Protein AF-0000000080308022 (afdb_homodimer)

InterPro domains:
  IPR000944 Transcription regulator Rrf2 [PF02082] (3-134)
  IPR000944 Transcription regulator Rrf2 [PS51197] (2-134)
  IPR000944 Transcription regulator Rrf2 [PTHR33221] (1-138)
  IPR000944 Transcription regulator Rrf2 [TIGR00738] (1-133)
  IPR030489 Transcription regulator Rrf2-type, conserved site [PS01332] (49-67)
  IPR036388 Winged helix-like DNA-binding domain superfamily [G3DSA:1.10.10.10] (1-144)
  IPR036390 Winged helix DNA-binding domain superfamily [SSF46785] (2-135)

Radius of gyration: 24.64 Å; Cα contacts (8 Å, |Δi|>4): 493; chains: 2; bounding box: 34×92×51 Å

Nearest PDB structures (foldseek):
  2y75-assembly1_E  TM=8.041E-01  e=5.609E-11  Bacillus subtilis
  4hf0-assembly1_B  TM=8.854E-01  e=4.478E-09  Escherichia coli K-12
  4hf0-assembly1_A  TM=8.362E-01  e=1.393E-09  Escherichia coli K-12
  4chu-assembly1_A  TM=8.312E-01  e=5.033E-09  Escherichia coli K-12
  3lwf-assembly1_A  TM=7.423E-01  e=3.154E-09  Listeria innocua

pLDDT: mean 85.28, std 16.3, range [32.69, 98.44]

Structure (mmCIF, N/CA/C/O backbone):
data_AF-0000000080308022-model_v1
#
loop_
_entity.id
_entity.type
_entity.pdbx_description
1 polymer 'Iron-sulfur cluster regulator IscR'
#
loop_
_atom_site.group_PDB
_atom_site.id
_atom_site.type_symbol
_atom_site.label_atom_id
_atom_site.label_alt_id
_atom_site.label_comp_id
_atom_site.label_asym_id
_atom_site.label_entity_id
_atom_site.label_seq_id
_atom_site.pdbx_PDB_ins_code
_atom_site.Cartn_x
_atom_site.Cartn_y
_atom_site.Cartn_z
_atom_site.occupancy
_atom_site.B_iso_or_equiv
_atom_site.auth_seq_id
_atom_site.auth_comp_id
_atom_site.auth_asym_id
_atom_site.auth_atom_id
_atom_site.pdbx_PDB_model_num
ATOM 1 N N . MET A 1 1 ? 2.127 1.182 -4.27 1 53.38 1 MET A N 1
ATOM 2 C CA . MET A 1 1 ? 0.972 2.057 -4.094 1 53.38 1 MET A CA 1
ATOM 3 C C . MET A 1 1 ? 1.387 3.523 -4.156 1 53.38 1 MET A C 1
ATOM 5 O O . MET A 1 1 ? 2.432 3.9 -3.623 1 53.38 1 MET A O 1
ATOM 9 N N . LYS A 1 2 ? 0.972 4.23 -5.145 1 62.03 2 LYS A N 1
ATOM 10 C CA . LYS A 1 2 ? 1.342 5.641 -5.246 1 62.03 2 LYS A CA 1
ATOM 11 C C . LYS A 1 2 ? 0.393 6.516 -4.434 1 62.03 2 LYS A C 1
ATOM 13 O O . LYS A 1 2 ? -0.821 6.492 -4.652 1 62.03 2 LYS A O 1
ATOM 18 N N . LEU A 1 3 ? 0.905 6.973 -3.34 1 71.25 3 LEU A N 1
ATOM 19 C CA . LEU A 1 3 ? 0.096 7.957 -2.629 1 71.25 3 LEU A CA 1
ATOM 20 C C . LEU A 1 3 ? -0.128 9.195 -3.484 1 71.25 3 LEU A C 1
ATOM 22 O O . LEU A 1 3 ? 0.815 9.727 -4.074 1 71.25 3 LEU A O 1
ATOM 26 N N . SER A 1 4 ? -1.384 9.547 -3.566 1 75 4 SER A N 1
ATOM 27 C CA . SER A 1 4 ? -1.718 10.734 -4.348 1 75 4 SER A CA 1
ATOM 28 C C . SER A 1 4 ? -1.201 12 -3.672 1 75 4 SER A C 1
ATOM 30 O O . SER A 1 4 ? -0.804 11.969 -2.504 1 75 4 SER A O 1
ATOM 32 N N . ASN A 1 5 ? -1.156 13.039 -4.371 1 78.56 5 ASN A N 1
ATOM 33 C CA . ASN A 1 5 ? -0.846 14.359 -3.828 1 78.56 5 ASN A CA 1
ATOM 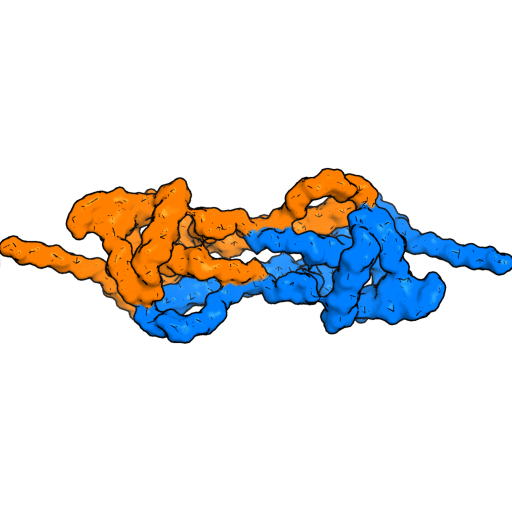34 C C . ASN A 1 5 ? -1.836 14.766 -2.74 1 78.56 5 ASN A C 1
ATOM 36 O O . ASN A 1 5 ? -1.456 15.398 -1.757 1 78.56 5 ASN A O 1
ATOM 40 N N . LYS A 1 6 ? -3.021 14.305 -2.93 1 88.5 6 LYS A N 1
ATOM 41 C CA . LYS A 1 6 ? -4.055 14.656 -1.961 1 88.5 6 LYS A CA 1
ATOM 42 C C . LYS A 1 6 ? -3.727 14.102 -0.579 1 88.5 6 LYS A C 1
ATOM 44 O O . LYS A 1 6 ? -3.83 14.812 0.424 1 88.5 6 LYS A O 1
ATOM 49 N N . GLY A 1 7 ? -3.324 12.875 -0.563 1 89.94 7 GLY A N 1
ATOM 50 C CA . GLY A 1 7 ? -2.934 12.266 0.699 1 89.94 7 GLY A CA 1
ATOM 51 C C . GLY A 1 7 ? -1.721 12.922 1.328 1 89.94 7 GLY A C 1
ATOM 52 O O . GLY A 1 7 ? -1.7 13.172 2.535 1 89.94 7 GLY A O 1
ATOM 53 N N . ARG A 1 8 ? -0.813 13.266 0.557 1 89.12 8 ARG A N 1
ATOM 54 C CA . ARG A 1 8 ? 0.415 13.883 1.046 1 89.12 8 ARG A CA 1
ATOM 55 C C . ARG A 1 8 ? 0.146 15.281 1.593 1 89.12 8 ARG A C 1
ATOM 57 O O . ARG A 1 8 ? 0.603 15.625 2.686 1 89.12 8 ARG A O 1
ATOM 64 N N . TYR A 1 9 ? -0.596 15.992 0.843 1 92.12 9 TYR A N 1
ATOM 65 C CA . TYR A 1 9 ? -0.932 17.344 1.283 1 92.12 9 TYR A CA 1
ATOM 66 C C . TYR A 1 9 ? -1.768 17.312 2.557 1 92.12 9 TYR A C 1
ATOM 68 O O . TYR A 1 9 ? -1.605 18.156 3.436 1 92.12 9 TYR A O 1
ATOM 76 N N . GLY A 1 10 ? -2.602 16.328 2.592 1 95.38 10 GLY A N 1
ATOM 77 C CA . GLY A 1 10 ? -3.438 16.203 3.773 1 95.38 10 GLY A CA 1
ATOM 78 C C . GLY A 1 10 ? -2.645 15.961 5.043 1 95.38 10 GLY A C 1
ATOM 79 O O . GLY A 1 10 ? -2.869 16.625 6.059 1 95.38 10 GLY A O 1
ATOM 80 N N . VAL A 1 11 ? -1.718 15.086 4.945 1 95.19 11 VAL A N 1
ATOM 81 C CA . VAL A 1 11 ? -0.891 14.789 6.109 1 95.19 11 VAL A CA 1
ATOM 82 C C . VAL A 1 11 ? -0.057 16.016 6.484 1 95.19 11 VAL A C 1
ATOM 84 O O . VAL A 1 11 ? 0.048 16.359 7.66 1 95.19 11 VAL A O 1
ATOM 87 N N . ARG A 1 12 ? 0.474 16.672 5.527 1 93.81 12 ARG A N 1
ATOM 88 C CA . ARG A 1 12 ? 1.264 17.875 5.77 1 93.81 12 ARG A CA 1
ATOM 89 C C . ARG A 1 12 ? 0.425 18.953 6.449 1 93.81 12 ARG A C 1
ATOM 91 O O . ARG A 1 12 ? 0.897 19.625 7.363 1 93.81 12 ARG A O 1
ATOM 98 N N . ALA A 1 13 ? -0.764 19.109 5.973 1 95.44 13 ALA A N 1
ATOM 99 C CA . ALA A 1 13 ? -1.65 20.141 6.484 1 95.44 13 ALA A CA 1
ATOM 100 C C . ALA A 1 13 ? -2.039 19.875 7.934 1 95.44 13 ALA A C 1
ATOM 102 O O . ALA A 1 13 ? -2.021 20.781 8.773 1 95.44 13 ALA A O 1
ATOM 103 N N . ILE A 1 14 ? -2.377 18.609 8.227 1 97.12 14 ILE A N 1
ATOM 104 C CA . ILE A 1 14 ? -2.744 18.234 9.586 1 97.12 14 ILE A CA 1
ATOM 105 C C . ILE A 1 14 ? -1.537 18.391 10.508 1 97.12 14 ILE A C 1
ATOM 107 O O . ILE A 1 14 ? -1.665 18.891 11.633 1 97.12 14 ILE A O 1
ATOM 111 N N . PHE A 1 15 ? -0.404 18.016 9.977 1 96 15 PHE A N 1
ATOM 112 C CA . PHE A 1 15 ? 0.833 18.203 10.727 1 96 15 PHE A CA 1
ATOM 113 C C . PHE A 1 15 ? 1.067 19.688 11.031 1 96 15 PHE A C 1
ATOM 115 O O . PHE A 1 15 ? 1.448 20.047 12.148 1 96 15 PHE A O 1
ATOM 122 N N . ASP A 1 16 ? 0.874 20.516 10.062 1 94.69 16 ASP A N 1
ATOM 123 C CA . ASP A 1 16 ? 1.058 21.953 10.203 1 94.69 16 ASP A CA 1
ATOM 1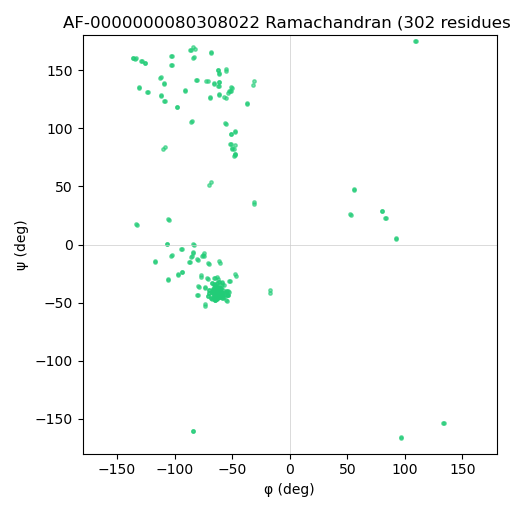24 C C . ASP A 1 16 ? 0.222 22.5 11.359 1 94.69 16 ASP A C 1
ATOM 126 O O . ASP A 1 16 ? 0.743 23.188 12.234 1 94.69 16 ASP A O 1
ATOM 130 N N . ILE A 1 17 ? -0.996 22.141 11.383 1 95.12 17 ILE A N 1
ATOM 131 C CA . ILE A 1 17 ? -1.896 22.609 12.43 1 95.12 17 ILE A CA 1
ATOM 132 C C . ILE A 1 17 ? -1.423 22.109 13.789 1 95.12 17 ILE A C 1
ATOM 134 O O . ILE A 1 17 ? -1.368 22.875 14.758 1 95.12 17 ILE A O 1
ATOM 138 N N . ALA A 1 18 ? -1.084 20.844 13.852 1 95.88 18 ALA A N 1
ATOM 139 C CA . ALA A 1 18 ? -0.663 20.234 15.109 1 95.88 18 ALA A CA 1
ATOM 140 C C . ALA A 1 18 ? 0.647 20.844 15.602 1 95.88 18 ALA A C 1
ATOM 142 O O . ALA A 1 18 ? 0.79 21.141 16.781 1 95.88 18 ALA A O 1
ATOM 143 N N . PHE A 1 19 ? 1.558 21.047 14.664 1 94.06 19 PHE A N 1
ATOM 144 C CA 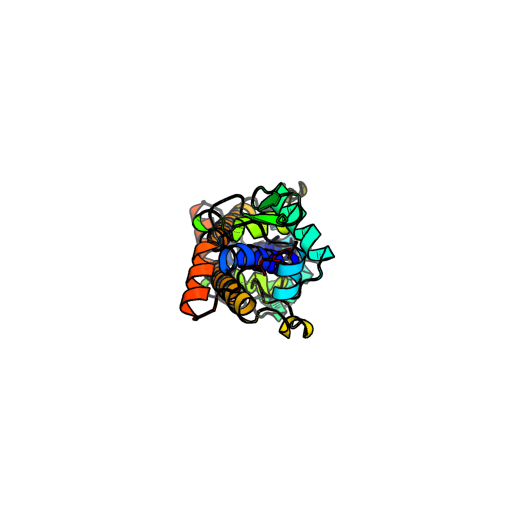. PHE A 1 19 ? 2.924 21.422 15.016 1 94.06 19 PHE A CA 1
ATOM 145 C C . PHE A 1 19 ? 3.014 22.906 15.336 1 94.06 19 PHE A C 1
ATOM 147 O O . PHE A 1 19 ? 3.635 23.297 16.328 1 94.06 19 PHE A O 1
ATOM 154 N N . HIS A 1 20 ? 2.395 23.734 14.555 1 89.94 20 HIS A N 1
ATOM 155 C CA . HIS A 1 20 ? 2.598 25.172 14.68 1 89.94 20 HIS A CA 1
ATOM 156 C C . HIS A 1 20 ? 1.542 25.797 15.578 1 89.94 20 HIS A C 1
ATOM 158 O O . HIS A 1 20 ? 1.76 26.891 16.125 1 89.94 20 HIS A O 1
ATOM 164 N N . ASN A 1 21 ? 0.416 25.141 15.695 1 87.5 21 ASN A N 1
ATOM 165 C CA . ASN A 1 21 ? -0.66 25.812 16.422 1 87.5 21 ASN A CA 1
ATOM 166 C C . ASN A 1 21 ? -1.312 24.875 17.438 1 87.5 21 ASN A C 1
ATOM 168 O O . ASN A 1 21 ? -2.471 25.078 17.812 1 87.5 21 ASN A O 1
ATOM 172 N N . GLU A 1 22 ? -0.652 23.781 17.797 1 90.25 22 GLU A N 1
ATOM 173 C CA . GLU A 1 22 ? -1.072 22.844 18.828 1 90.25 22 GLU A CA 1
ATOM 174 C C . GLU A 1 22 ? -2.504 22.375 18.594 1 90.25 22 GLU A C 1
ATOM 176 O O . GLU A 1 22 ? -3.256 22.156 19.547 1 90.25 22 GLU A O 1
ATOM 181 N N . GLY A 1 23 ? -2.889 22.422 17.375 1 91.31 23 GLY A N 1
ATOM 182 C CA . GLY A 1 23 ? -4.188 21.875 17 1 91.31 23 GLY A CA 1
ATOM 183 C C . GLY A 1 23 ? -5.297 22.906 17.031 1 91.31 23 GLY A C 1
ATOM 184 O O . GLY A 1 23 ? -6.457 22.594 16.766 1 91.31 23 GLY A O 1
ATOM 185 N N . ARG A 1 24 ? -4.949 24.156 17.297 1 92.31 24 ARG A N 1
ATOM 186 C CA . ARG A 1 24 ? -5.941 25.234 17.391 1 92.31 24 ARG A CA 1
ATOM 187 C C . ARG A 1 24 ? -6.301 25.766 16 1 92.31 24 ARG A C 1
ATOM 189 O O . ARG A 1 24 ? -5.664 25.406 15.008 1 92.31 24 ARG A O 1
ATOM 196 N N . ALA A 1 25 ? -7.328 26.547 15.977 1 94.56 25 ALA A N 1
ATOM 197 C CA . ALA A 1 25 ? -7.859 27.062 14.719 1 94.56 25 ALA A CA 1
ATOM 198 C C . ALA A 1 25 ? -6.781 27.797 13.922 1 94.56 25 ALA A C 1
ATOM 200 O O . ALA A 1 25 ? -6.094 28.672 14.461 1 94.56 25 ALA A O 1
ATOM 201 N N . THR A 1 26 ? -6.605 27.406 12.734 1 94 26 THR A N 1
ATOM 202 C CA . THR A 1 26 ? -5.641 27.984 11.805 1 94 26 THR A CA 1
ATOM 203 C C . THR A 1 26 ? -6.301 28.297 10.469 1 94 26 THR A C 1
ATOM 205 O O . THR A 1 26 ? -7.062 27.5 9.938 1 94 26 THR A O 1
ATOM 208 N N . GLN A 1 27 ? -5.996 29.484 9.977 1 94.19 27 GLN A N 1
ATOM 209 C CA . GLN A 1 27 ? -6.598 29.906 8.711 1 94.19 27 GLN A CA 1
ATOM 210 C C . GLN A 1 27 ? -6.012 29.125 7.539 1 94.19 27 GLN A C 1
ATOM 212 O O . GLN A 1 27 ? -4.805 28.875 7.496 1 94.19 27 GLN A O 1
ATOM 217 N N . ILE A 1 28 ? -6.887 28.781 6.586 1 93.75 28 ILE A N 1
ATOM 218 C CA . ILE A 1 28 ? -6.496 28.047 5.391 1 93.75 28 ILE A CA 1
ATOM 219 C C . ILE A 1 28 ? -5.355 28.766 4.684 1 93.75 28 ILE A C 1
ATOM 221 O O . ILE A 1 28 ? -4.41 28.141 4.207 1 93.75 28 ILE A O 1
ATOM 225 N N . LYS A 1 29 ? -5.469 30.125 4.578 1 92.19 29 LYS A N 1
ATOM 226 C CA . LYS A 1 29 ? -4.473 30.938 3.883 1 92.19 29 LYS A CA 1
ATOM 227 C C . LYS A 1 29 ? -3.09 30.766 4.508 1 92.19 29 LYS A C 1
ATOM 229 O O . LYS A 1 29 ? -2.084 30.688 3.799 1 92.19 29 LYS A O 1
ATOM 234 N N . GLU A 1 30 ? -3.053 30.719 5.797 1 91.88 30 GLU A N 1
ATOM 235 C CA . GLU A 1 30 ? -1.788 30.562 6.508 1 91.88 30 GLU A CA 1
ATOM 236 C C . GLU A 1 30 ? -1.154 29.203 6.211 1 91.88 30 GLU A C 1
ATOM 238 O O . GLU A 1 30 ? 0.045 29.125 5.938 1 91.88 30 GLU A O 1
ATOM 243 N N . ILE A 1 31 ? -1.942 28.172 6.289 1 92.62 31 ILE A N 1
ATOM 244 C CA . ILE A 1 31 ? -1.458 26.812 6.023 1 92.62 31 ILE A CA 1
ATOM 245 C C . ILE A 1 31 ? -0.997 26.719 4.57 1 92.62 31 ILE A C 1
ATOM 247 O O . ILE A 1 31 ? 0.074 26.172 4.289 1 92.62 31 ILE A O 1
ATOM 251 N N . ALA A 1 32 ? -1.825 27.234 3.688 1 93.38 32 ALA A N 1
ATOM 252 C CA . ALA A 1 32 ? -1.523 27.203 2.258 1 93.38 32 ALA A CA 1
ATOM 253 C C . ALA A 1 32 ? -0.186 27.875 1.966 1 93.38 32 ALA A C 1
ATOM 255 O O . ALA A 1 32 ? 0.636 27.344 1.217 1 93.38 32 ALA A O 1
ATOM 256 N N . GLU A 1 33 ? 0.04 29.016 2.547 1 89.06 33 GLU A N 1
ATOM 257 C CA . GLU A 1 33 ? 1.272 29.781 2.346 1 89.06 33 GLU A CA 1
ATOM 258 C C . GLU A 1 33 ? 2.473 29.047 2.938 1 89.06 33 GLU A C 1
ATOM 260 O O . GLU A 1 33 ? 3.5 28.875 2.273 1 89.06 33 GLU A O 1
ATOM 265 N N . ARG A 1 34 ? 2.291 28.578 4.129 1 87.56 34 ARG A N 1
ATOM 266 C CA . ARG A 1 34 ? 3.383 27.906 4.836 1 87.56 34 ARG A CA 1
ATOM 267 C C . ARG A 1 34 ? 3.777 26.609 4.141 1 87.56 34 ARG A C 1
ATOM 269 O O . ARG A 1 34 ? 4.957 26.266 4.098 1 87.56 34 ARG A O 1
ATOM 276 N N . GLN A 1 35 ? 2.764 25.875 3.52 1 88.25 35 GLN A N 1
ATOM 277 C CA . GLN A 1 35 ? 3.004 24.547 2.98 1 88.25 35 GLN A CA 1
ATOM 278 C C . GLN A 1 35 ? 3.047 24.562 1.455 1 88.25 35 GLN A C 1
ATOM 280 O O . GLN A 1 35 ? 3.246 23.531 0.819 1 88.25 35 GLN A O 1
ATOM 285 N N . ALA A 1 36 ? 2.869 25.75 0.856 1 87.56 36 ALA A N 1
ATOM 286 C CA . ALA A 1 36 ? 2.895 25.922 -0.595 1 87.56 36 ALA A CA 1
ATOM 287 C C . ALA A 1 36 ? 1.874 25 -1.271 1 87.56 36 ALA A C 1
ATOM 289 O O . ALA A 1 36 ? 2.213 24.266 -2.195 1 87.56 36 ALA A O 1
ATOM 290 N N . ILE A 1 37 ? 0.712 25 -0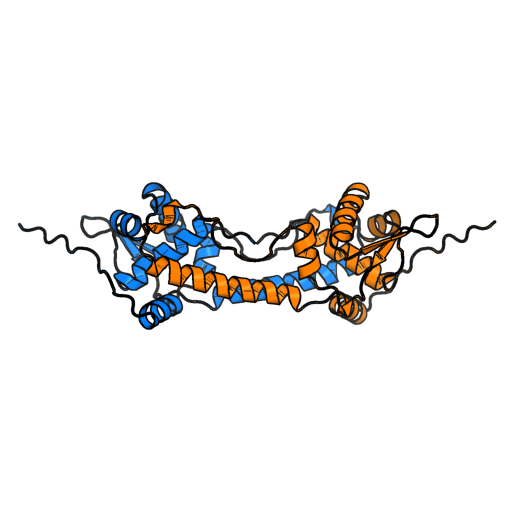.759 1 90.5 37 ILE A N 1
ATOM 291 C CA . ILE A 1 37 ? -0.42 24.266 -1.317 1 90.5 37 ILE A CA 1
ATOM 292 C C . ILE A 1 37 ? -1.458 25.25 -1.851 1 90.5 37 ILE A C 1
ATOM 294 O O . ILE A 1 37 ? -1.818 26.203 -1.168 1 90.5 37 ILE A O 1
ATOM 298 N N . PRO A 1 38 ? -1.867 25.047 -3.064 1 93.19 38 PRO A N 1
ATOM 299 C CA . PRO A 1 38 ? -2.922 25.938 -3.547 1 93.19 38 PRO A CA 1
ATOM 300 C C . PRO A 1 38 ? -4.125 26 -2.607 1 93.19 38 PRO A C 1
ATOM 302 O O . PRO A 1 38 ? -4.652 24.953 -2.209 1 93.19 38 PRO A O 1
ATOM 305 N N . PRO A 1 39 ? -4.574 27.234 -2.307 1 94.56 39 PRO A N 1
ATOM 306 C CA . PRO A 1 39 ? -5.637 27.375 -1.311 1 94.56 39 PRO A CA 1
ATOM 307 C C . PRO A 1 39 ? -6.914 26.641 -1.692 1 94.56 39 PRO A C 1
ATOM 309 O O . PRO A 1 39 ? -7.562 26.031 -0.832 1 94.56 39 PRO A O 1
ATOM 312 N N . ARG A 1 40 ? -7.285 26.625 -2.906 1 95.31 40 ARG A N 1
ATOM 313 C CA . ARG A 1 40 ? -8.5 25.938 -3.34 1 95.31 40 ARG A CA 1
ATOM 314 C C . ARG A 1 40 ? -8.375 24.438 -3.143 1 95.31 40 ARG A C 1
ATOM 316 O O . ARG A 1 40 ? -9.328 23.766 -2.732 1 95.31 40 ARG A O 1
ATOM 323 N N . PHE A 1 41 ? -7.258 23.969 -3.482 1 94.94 41 PHE A N 1
ATOM 324 C CA . PHE A 1 41 ? -7.008 22.547 -3.301 1 94.94 41 PHE A CA 1
ATOM 325 C C . PHE A 1 41 ? -7.012 22.188 -1.821 1 94.94 41 PHE A C 1
ATOM 327 O O . PHE A 1 41 ? -7.562 21.156 -1.435 1 94.94 41 PHE A O 1
ATOM 334 N N . LEU A 1 42 ? -6.418 23.016 -1.019 1 96.62 42 LEU A N 1
ATOM 335 C CA . LEU A 1 42 ? -6.379 22.797 0.423 1 96.62 42 LEU A CA 1
ATOM 336 C C . LEU A 1 42 ? -7.785 22.812 1.014 1 96.62 42 LEU A C 1
ATOM 338 O O . LEU A 1 42 ? -8.094 22.031 1.915 1 96.62 42 LEU A O 1
ATOM 342 N N . GLU A 1 43 ? -8.578 23.625 0.506 1 96.75 43 GLU A N 1
ATOM 343 C CA . GLU A 1 43 ? -9.969 23.688 0.965 1 96.75 43 GLU A CA 1
ATOM 344 C C . GLU A 1 43 ? -10.688 22.375 0.708 1 96.75 43 GLU A C 1
ATOM 346 O O . GLU A 1 43 ? -11.438 21.891 1.56 1 96.75 43 GLU A O 1
ATOM 351 N N . GLN A 1 44 ? -10.5 21.812 -0.401 1 97.06 44 GLN A N 1
ATOM 352 C CA . GLN A 1 44 ? -11.102 20.531 -0.727 1 97.06 44 GLN A CA 1
ATOM 353 C C . GLN A 1 44 ? -10.617 19.438 0.221 1 97.06 44 GLN A C 1
ATOM 355 O O . GLN A 1 44 ? -11.406 18.625 0.696 1 97.06 44 GLN A O 1
ATOM 360 N N . ILE A 1 45 ? -9.391 19.469 0.423 1 97.56 45 ILE A N 1
ATOM 361 C CA . ILE A 1 45 ? -8.781 18.5 1.337 1 97.56 45 ILE A CA 1
ATOM 362 C C . ILE A 1 45 ? -9.414 18.641 2.721 1 97.56 45 ILE A C 1
ATOM 364 O O . ILE A 1 45 ? -9.805 17.641 3.328 1 97.56 45 ILE A O 1
ATOM 368 N N . PHE A 1 46 ? -9.555 19.875 3.188 1 97.88 46 PHE A N 1
ATOM 369 C CA . PHE A 1 46 ? -10.062 20.094 4.539 1 97.88 46 PHE A CA 1
ATOM 370 C C . PHE A 1 46 ? -11.547 19.766 4.621 1 97.88 46 PHE A C 1
ATOM 372 O O . PHE A 1 46 ? -12.031 19.328 5.672 1 97.88 46 PHE A O 1
ATOM 379 N N . GLN A 1 47 ? -12.242 19.922 3.535 1 97.88 47 GLN A N 1
ATOM 380 C CA . GLN A 1 47 ? -13.633 19.484 3.525 1 97.88 47 GLN A CA 1
ATOM 381 C C . GLN A 1 47 ? -13.742 17.984 3.738 1 97.88 47 GLN A C 1
ATOM 383 O O . GLN A 1 47 ? -14.578 17.516 4.523 1 97.88 47 GLN A O 1
ATOM 388 N N . ASP A 1 48 ? -12.953 17.266 3.057 1 98.06 48 ASP A N 1
ATOM 389 C CA . ASP A 1 48 ? -12.945 15.805 3.205 1 98.06 48 ASP A CA 1
ATOM 390 C C . ASP A 1 48 ? -12.523 15.398 4.617 1 98.06 48 ASP A C 1
ATOM 392 O O . ASP A 1 48 ? -13.117 14.492 5.207 1 98.06 48 ASP A O 1
ATOM 396 N N . LEU A 1 49 ? -11.523 16.078 5.137 1 98.38 49 LEU A N 1
ATOM 397 C CA . LEU A 1 49 ? -11.039 15.773 6.477 1 98.38 49 LEU A CA 1
ATO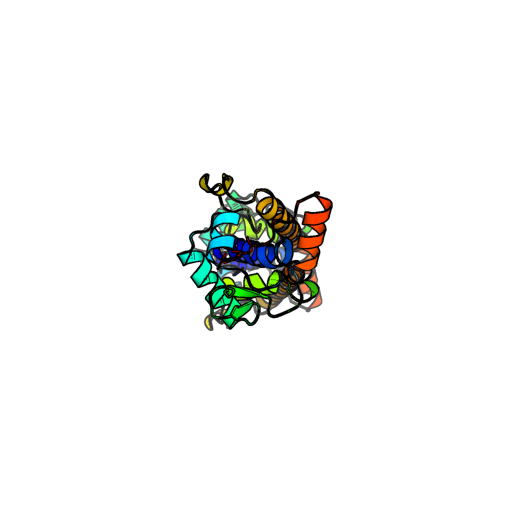M 398 C C . LEU A 1 49 ? -12.094 16.094 7.527 1 98.38 49 LEU A C 1
ATOM 400 O O . LEU A 1 49 ? -12.211 15.398 8.531 1 98.38 49 LEU A O 1
ATOM 404 N N . LYS A 1 50 ? -12.836 17.203 7.297 1 98.31 50 LYS A N 1
ATOM 405 C CA . LYS A 1 50 ? -13.922 17.578 8.203 1 98.31 50 LYS A CA 1
ATOM 406 C C . LYS A 1 50 ? -15.031 16.531 8.188 1 98.31 50 LYS A C 1
ATOM 408 O O . LYS A 1 50 ? -15.531 16.125 9.242 1 98.31 50 LYS A O 1
ATOM 413 N N . ARG A 1 51 ? -15.344 16.078 7.055 1 98 51 ARG A N 1
ATOM 414 C CA . ARG A 1 51 ? -16.359 15.039 6.918 1 98 51 ARG A CA 1
ATOM 415 C C . ARG A 1 51 ? -15.945 13.766 7.645 1 98 51 ARG A C 1
ATOM 417 O O . ARG A 1 51 ? -16.781 13.047 8.188 1 98 51 ARG A O 1
ATOM 424 N N . ALA A 1 52 ? -14.68 13.547 7.664 1 97.88 52 ALA A N 1
ATOM 425 C CA . ALA A 1 52 ? -14.141 12.344 8.289 1 97.88 52 ALA A CA 1
ATOM 426 C C . ALA A 1 52 ? -13.984 12.531 9.797 1 97.88 52 ALA A C 1
ATOM 428 O O . ALA A 1 52 ? -13.578 11.602 10.508 1 97.88 52 ALA A O 1
ATOM 429 N N . GLY A 1 53 ? -14.195 13.68 10.273 1 98.12 53 GLY A N 1
ATOM 430 C CA . GLY A 1 53 ? -14.141 13.953 11.703 1 98.12 53 GLY A CA 1
ATOM 431 C C . GLY A 1 53 ? -12.734 14.18 12.219 1 98.12 53 GLY A C 1
ATOM 432 O O . GLY A 1 53 ? -12.469 14.008 13.414 1 98.12 53 GLY A O 1
ATOM 433 N N . LEU A 1 54 ? -11.828 14.57 11.359 1 98.44 54 LEU A N 1
ATOM 434 C CA . LEU A 1 54 ? -10.438 14.75 11.766 1 98.44 54 LEU A CA 1
ATOM 435 C C . LEU A 1 54 ? -10.148 16.219 12.078 1 98.44 54 LEU A C 1
ATOM 437 O O . LEU A 1 54 ? -9.234 16.516 12.844 1 98.44 54 LEU A O 1
ATOM 441 N N . VAL A 1 55 ? -10.93 17.125 11.469 1 98.44 55 VAL A N 1
ATOM 442 C CA . VAL A 1 55 ? -10.82 18.562 11.75 1 98.44 55 VAL A CA 1
ATOM 443 C C . VAL A 1 55 ? -12.211 19.156 11.945 1 98.44 55 VAL A C 1
ATOM 445 O O . VAL A 1 55 ? -13.219 18.531 11.586 1 98.44 55 VAL A O 1
ATOM 448 N N . ALA A 1 56 ? -12.227 20.266 12.578 1 97.94 56 ALA A N 1
ATOM 449 C CA . ALA A 1 56 ? -13.422 21.078 12.727 1 97.94 56 ALA A CA 1
ATOM 450 C C . ALA A 1 56 ? -13.172 22.5 12.234 1 97.94 56 ALA A C 1
ATOM 452 O O . ALA A 1 56 ? -12.031 22.953 12.164 1 97.94 56 ALA A O 1
ATOM 453 N N . SER A 1 57 ? -14.25 23.188 11.852 1 96.06 57 SER A N 1
ATOM 454 C CA . SER A 1 57 ? -14.125 24.562 11.367 1 96.06 57 SER A CA 1
ATOM 455 C C . SER A 1 57 ? -14.758 25.562 12.336 1 96.06 57 SER A C 1
ATOM 457 O O . SER A 1 57 ? -15.711 25.219 13.039 1 96.06 57 SER A O 1
ATOM 459 N N . ARG A 1 58 ? -14.133 26.656 12.414 1 93.25 58 ARG A N 1
ATOM 460 C CA . ARG A 1 58 ? -14.641 27.781 13.18 1 93.25 58 ARG A CA 1
ATOM 461 C C . ARG A 1 58 ? -14.773 29.031 12.305 1 93.25 58 ARG A C 1
ATOM 463 O O . ARG A 1 58 ? -13.852 29.375 11.57 1 93.25 58 ARG A O 1
ATOM 470 N N . ARG A 1 59 ? -15.945 29.594 12.438 1 89.81 59 ARG A N 1
ATOM 471 C CA . ARG A 1 59 ? -16.188 30.797 11.641 1 89.81 59 ARG A CA 1
ATOM 472 C C . ARG A 1 59 ? -15.633 32.031 12.328 1 89.81 59 ARG A C 1
ATOM 474 O O . ARG A 1 59 ? -15.383 32.031 13.539 1 89.81 59 ARG A O 1
ATOM 481 N N . GLY A 1 60 ? -15.414 33.188 11.57 1 86.19 60 GLY A N 1
ATOM 482 C CA . GLY A 1 60 ? -14.992 34.469 12.109 1 86.19 60 GLY A CA 1
ATOM 483 C C . GLY A 1 60 ? -13.562 34.812 11.758 1 86.19 60 GLY A C 1
ATOM 484 O O . GLY A 1 60 ? -12.844 34.031 11.156 1 86.19 60 GLY A O 1
ATOM 485 N N . PRO A 1 61 ? -13.102 36 12.109 1 82.88 61 PRO A N 1
ATOM 486 C CA . PRO A 1 61 ? -11.781 36.5 11.75 1 82.88 61 PRO A CA 1
ATOM 487 C C . PRO A 1 61 ? -10.648 35.656 12.336 1 82.88 61 PRO A C 1
ATOM 489 O O . PRO A 1 61 ? -9.547 35.625 11.773 1 82.88 61 PRO A O 1
ATOM 492 N N . ARG A 1 62 ? -10.883 35.031 13.492 1 83.19 62 ARG A N 1
ATOM 493 C CA . ARG A 1 62 ? -9.875 34.188 14.094 1 83.19 62 ARG A CA 1
ATOM 494 C C . ARG A 1 62 ? -10.227 32.719 13.906 1 83.19 62 ARG A C 1
ATOM 496 O O . ARG A 1 62 ? -9.773 31.844 14.664 1 83.19 62 ARG A O 1
ATOM 503 N N . GLY A 1 63 ? -11.086 32.594 12.867 1 92 63 GLY A N 1
ATOM 504 C CA . GLY A 1 63 ? -11.523 31.203 12.641 1 92 63 GLY A CA 1
ATOM 505 C C . GLY A 1 63 ? -10.547 30.406 11.797 1 92 63 GLY A C 1
ATOM 506 O O . GLY A 1 63 ? -9.344 30.688 11.797 1 92 63 GLY A O 1
ATOM 507 N N . GLY A 1 64 ? -11.086 29.297 11.227 1 94.44 64 GLY A N 1
ATOM 508 C CA . GLY A 1 64 ? -10.281 28.359 10.461 1 94.44 64 GLY A CA 1
ATOM 509 C C . GLY A 1 64 ? -10.547 26.906 10.82 1 94.44 64 GLY A C 1
ATOM 510 O O . GLY A 1 64 ? -11.672 26.547 11.18 1 94.44 64 GLY A O 1
ATOM 511 N N . TYR A 1 65 ? -9.5 26.172 10.57 1 96.62 65 TYR A N 1
ATOM 512 C CA . TYR A 1 65 ? -9.625 24.75 10.859 1 96.62 65 TYR A CA 1
ATOM 513 C C . TYR A 1 65 ? -8.781 24.359 12.07 1 96.62 65 TYR A C 1
ATOM 515 O O . TYR A 1 65 ? -7.676 24.875 12.25 1 96.62 65 TYR A O 1
ATOM 523 N N . GLN A 1 66 ? -9.352 23.531 12.898 1 97.38 66 GLN A N 1
ATOM 524 C CA . GLN A 1 66 ? -8.648 22.984 14.047 1 97.38 66 GLN A CA 1
ATOM 525 C C . GLN A 1 66 ? -8.75 21.469 14.086 1 97.38 66 GLN A C 1
ATOM 527 O O . GLN A 1 66 ? -9.625 20.875 13.445 1 97.38 66 GLN A O 1
ATOM 532 N N . LEU A 1 67 ? -7.82 20.828 14.781 1 98.06 67 LEU A N 1
ATOM 533 C CA . LEU A 1 67 ? -7.922 19.375 14.938 1 98.06 67 LEU A CA 1
ATOM 534 C C . LEU A 1 67 ? -9.156 19.016 15.758 1 98.06 67 LEU A C 1
ATOM 536 O O . LEU A 1 67 ? -9.477 19.672 16.75 1 98.06 67 LEU A O 1
ATOM 540 N N . ALA A 1 68 ? -9.852 18 15.367 1 98.06 68 ALA A N 1
ATOM 541 C CA . ALA A 1 68 ? -11.039 17.547 16.078 1 98.06 68 ALA A CA 1
ATOM 542 C C . ALA A 1 68 ? -10.68 16.562 17.188 1 98.06 68 ALA A C 1
ATOM 544 O O . ALA A 1 68 ? -11.508 16.25 18.047 1 98.06 68 ALA A O 1
ATOM 545 N N . LYS A 1 69 ? -9.484 16.031 17.156 1 96.81 69 LYS A N 1
ATOM 546 C CA . LYS A 1 69 ? -8.906 15.094 18.125 1 96.81 69 LYS A CA 1
ATOM 547 C C . LYS A 1 69 ? -7.473 15.477 18.469 1 96.81 69 LYS A C 1
ATOM 549 O O . LYS A 1 69 ? -6.844 16.25 17.75 1 96.81 69 LYS A O 1
ATOM 554 N N . ALA A 1 70 ? -7.031 14.953 19.594 1 97.75 70 ALA A N 1
ATOM 555 C CA . ALA A 1 70 ? -5.625 15.164 19.938 1 97.75 70 ALA A CA 1
ATOM 556 C C . ALA A 1 70 ? -4.707 14.555 18.875 1 97.75 70 ALA A C 1
ATOM 558 O O . ALA A 1 70 ? -5.027 13.516 18.297 1 97.75 70 ALA A O 1
ATOM 559 N N . PRO A 1 71 ? -3.549 15.172 18.641 1 98.12 71 PRO A N 1
ATOM 560 C CA . PRO A 1 71 ? -2.604 14.633 17.656 1 98.12 71 PRO A CA 1
ATOM 561 C C . PRO A 1 71 ? -2.275 13.164 17.891 1 98.12 71 PRO A C 1
ATOM 563 O O . PRO A 1 71 ? -2.055 12.414 16.938 1 98.12 71 PRO A O 1
ATOM 566 N N . ALA A 1 72 ? -2.275 12.703 19.172 1 98 72 ALA A N 1
ATOM 567 C CA . ALA A 1 72 ? -1.943 11.328 19.531 1 98 72 ALA A CA 1
ATOM 568 C C . ALA A 1 72 ? -3.041 10.359 19.078 1 98 72 ALA A C 1
ATOM 570 O O . ALA A 1 72 ? -2.816 9.156 19 1 98 72 ALA A O 1
ATOM 571 N N . GLU A 1 73 ? -4.188 10.906 18.781 1 98.06 73 GLU A N 1
ATOM 572 C CA . GLU A 1 73 ? -5.34 10.086 18.406 1 98.06 73 GLU A CA 1
ATOM 573 C C . GLU A 1 73 ? -5.555 10.094 16.891 1 98.06 73 GLU A C 1
ATOM 575 O O . GLU A 1 73 ? -6.438 9.398 16.391 1 98.06 73 GLU A O 1
ATOM 580 N N . ILE A 1 74 ? -4.859 10.922 16.203 1 98.38 74 ILE A N 1
ATOM 581 C CA . ILE A 1 74 ? -4.953 10.984 14.742 1 98.38 74 ILE A CA 1
ATOM 582 C C . ILE A 1 74 ? -3.803 10.195 14.117 1 98.38 74 ILE A C 1
ATOM 584 O O . ILE A 1 74 ? -2.633 10.531 14.312 1 98.38 74 ILE A O 1
ATOM 588 N N . ARG A 1 75 ? -4.172 9.211 13.398 1 98.06 75 ARG A N 1
ATOM 589 C CA . ARG A 1 75 ? -3.174 8.344 12.773 1 98.06 75 ARG A CA 1
ATOM 590 C C . ARG A 1 75 ? -3.027 8.664 11.289 1 98.06 75 ARG A C 1
ATOM 592 O O . ARG A 1 75 ? -3.955 9.188 10.672 1 98.06 75 ARG A O 1
ATOM 599 N N . LEU A 1 76 ? -1.851 8.359 10.719 1 96.12 76 LEU A N 1
ATOM 600 C CA . LEU A 1 76 ? -1.627 8.523 9.289 1 96.12 76 LEU A CA 1
ATOM 601 C C . LEU A 1 76 ? -2.709 7.816 8.484 1 96.12 76 LEU A C 1
ATOM 603 O O . LEU A 1 76 ? -3.191 8.352 7.48 1 96.12 76 LEU A O 1
ATOM 607 N N . GLY A 1 77 ? -3.09 6.625 8.945 1 94.62 77 GLY A N 1
ATOM 608 C CA . GLY A 1 77 ? -4.113 5.848 8.266 1 94.62 77 GLY A CA 1
ATOM 609 C C . GLY A 1 77 ? -5.461 6.547 8.219 1 94.62 77 GLY A C 1
ATOM 610 O O . GLY A 1 77 ? -6.199 6.414 7.238 1 94.62 77 GLY A O 1
ATOM 611 N N . ASP A 1 78 ? -5.781 7.25 9.266 1 97 78 ASP A N 1
ATOM 612 C CA . ASP A 1 78 ? -7.023 8.016 9.289 1 97 78 ASP A CA 1
ATOM 613 C C . ASP A 1 78 ? -7.066 9.031 8.148 1 97 78 ASP A C 1
ATOM 615 O O . ASP A 1 78 ? -8.086 9.164 7.477 1 97 78 ASP A O 1
ATOM 619 N N . ILE A 1 79 ? -5.965 9.68 7.961 1 96.81 79 ILE A N 1
ATOM 620 C CA . ILE A 1 79 ? -5.887 10.734 6.957 1 96.81 79 ILE A CA 1
ATOM 621 C C . ILE A 1 79 ? -5.926 10.125 5.559 1 96.81 79 ILE A C 1
ATOM 623 O O . ILE A 1 79 ? -6.68 10.586 4.695 1 96.81 79 ILE A O 1
ATOM 627 N N . VAL A 1 80 ? -5.199 9.109 5.375 1 92.56 80 VAL A N 1
ATOM 628 C CA . VAL A 1 80 ? -5.137 8.453 4.074 1 92.56 80 VAL A CA 1
ATOM 629 C C . VAL A 1 80 ? -6.512 7.887 3.715 1 92.56 80 VAL A C 1
ATOM 631 O O . VAL A 1 80 ? -6.988 8.07 2.594 1 92.56 80 VAL A O 1
ATOM 634 N N . ARG A 1 81 ? -7.176 7.23 4.629 1 92.81 81 ARG A N 1
ATOM 635 C CA . ARG A 1 81 ? -8.5 6.672 4.363 1 92.81 81 ARG A CA 1
ATOM 636 C C . ARG A 1 81 ? -9.5 7.773 4.039 1 92.81 81 ARG A C 1
ATOM 638 O O . ARG A 1 81 ? -10.359 7.602 3.17 1 92.81 81 ARG A O 1
ATOM 645 N N . ALA A 1 82 ? -9.375 8.828 4.691 1 95.5 82 ALA A N 1
ATOM 646 C CA . ALA A 1 82 ? -10.305 9.938 4.488 1 95.5 82 ALA A CA 1
ATOM 647 C C . ALA A 1 82 ? -10.141 10.547 3.1 1 95.5 82 ALA A C 1
ATOM 649 O O . ALA A 1 82 ? -11.117 11 2.492 1 95.5 82 ALA A O 1
ATOM 650 N N . LEU A 1 83 ? -8.961 10.539 2.609 1 94.31 83 LEU A N 1
ATOM 651 C CA . LEU A 1 83 ? -8.672 11.328 1.411 1 94.31 83 LEU A CA 1
ATOM 652 C C . LEU A 1 83 ? -8.531 10.422 0.192 1 94.31 83 LEU A C 1
ATOM 654 O O . LEU A 1 83 ? -8.766 10.852 -0.939 1 94.31 83 LEU A O 1
ATOM 658 N N . GLU A 1 84 ? -8.07 9.188 0.42 1 85.75 84 GLU A N 1
ATOM 659 C CA . GLU A 1 84 ? -7.73 8.328 -0.706 1 85.75 84 GLU A CA 1
ATOM 660 C C . GLU A 1 84 ? -8.617 7.086 -0.737 1 85.75 84 GLU A C 1
ATOM 662 O O . GLU A 1 84 ? -8.688 6.395 -1.756 1 85.75 84 GLU A O 1
ATOM 667 N N . GLY A 1 85 ? -9.266 6.84 0.299 1 85.81 85 GLY A N 1
ATOM 668 C CA . GLY A 1 85 ? -10.023 5.602 0.388 1 85.81 85 GLY A CA 1
ATOM 669 C C . GLY A 1 85 ? -9.281 4.496 1.117 1 85.81 85 GLY A C 1
ATOM 670 O O . GLY A 1 85 ? -8.281 4.754 1.792 1 85.81 85 GLY A O 1
ATOM 671 N N . PRO A 1 86 ? -9.789 3.242 0.98 1 83.75 86 PRO A N 1
ATOM 672 C CA . PRO A 1 86 ? -9.211 2.131 1.739 1 83.75 86 PRO A CA 1
ATOM 673 C C . PRO A 1 86 ? -7.75 1.871 1.385 1 83.75 86 PRO A C 1
ATOM 675 O O . PRO A 1 86 ? -7.359 2.004 0.222 1 83.75 86 PRO A O 1
ATOM 678 N N . ILE A 1 87 ? -6.863 1.634 2.393 1 76.88 87 ILE A N 1
ATOM 679 C CA . ILE A 1 87 ? -5.441 1.34 2.242 1 76.88 87 ILE A CA 1
ATOM 680 C C . ILE A 1 87 ? -5.258 -0.114 1.811 1 76.88 87 ILE A C 1
ATOM 682 O O . ILE A 1 87 ? -4.324 -0.438 1.074 1 76.88 87 ILE A O 1
ATOM 686 N N . ALA A 1 88 ? -6.141 -1.047 2.098 1 66 88 ALA A N 1
ATOM 687 C CA . ALA A 1 88 ? -6.012 -2.494 1.94 1 66 88 ALA A CA 1
ATOM 688 C C . ALA A 1 88 ? -5.801 -2.869 0.477 1 66 88 ALA A C 1
ATOM 690 O O . ALA A 1 88 ? -6.266 -2.17 -0.424 1 66 88 ALA A O 1
ATOM 691 N N . VAL A 1 89 ? -4.871 -3.881 0.355 1 63.31 89 VAL A N 1
ATOM 692 C CA . VAL A 1 89 ? -4.684 -4.559 -0.924 1 63.31 89 VAL A CA 1
ATOM 693 C C . VAL A 1 89 ? -5.906 -5.422 -1.234 1 63.31 89 VAL A C 1
ATOM 695 O O . VAL A 1 89 ? -6.156 -6.418 -0.556 1 63.31 89 VAL A O 1
ATOM 698 N N . SER A 1 90 ? -7.121 -4.793 -1.145 1 57.09 90 SER A N 1
ATOM 699 C CA . SER A 1 90 ? -8.367 -5.551 -1.091 1 57.09 90 SER A CA 1
ATOM 700 C C . SER A 1 90 ? -8.492 -6.488 -2.285 1 57.09 90 SER A C 1
ATOM 702 O O . SER A 1 90 ? -7.867 -6.27 -3.324 1 57.09 90 SER A O 1
ATOM 704 N N . ALA A 1 91 ? -9.258 -7.59 -1.893 1 54.19 91 ALA A N 1
ATOM 705 C CA . ALA A 1 91 ? -9.711 -8.648 -2.793 1 54.19 91 ALA A CA 1
ATOM 706 C C . ALA A 1 91 ? -10.461 -8.07 -3.99 1 54.19 91 ALA A C 1
ATOM 708 O O . ALA A 1 91 ? -11.086 -7.012 -3.885 1 54.19 91 ALA A O 1
ATOM 709 N N . PRO A 1 92 ? -10.023 -8.562 -5.16 1 51.5 92 PRO A N 1
ATOM 710 C CA . PRO A 1 92 ? -10.828 -8.141 -6.309 1 51.5 92 PRO A CA 1
ATOM 711 C C . PRO A 1 92 ? -12.312 -8.062 -5.988 1 51.5 92 PRO A C 1
ATOM 713 O O . PRO A 1 92 ? -12.812 -8.812 -5.141 1 51.5 92 PRO A O 1
ATOM 716 N N . LYS A 1 93 ? -12.867 -6.867 -6.168 1 48.53 93 LYS A N 1
ATOM 717 C CA . LYS A 1 93 ? -14.328 -6.953 -6.188 1 48.53 93 LYS A CA 1
ATOM 718 C C . LYS A 1 93 ? -14.789 -8.289 -6.762 1 48.53 93 LYS A C 1
ATOM 720 O O . LYS A 1 93 ? -14.094 -8.898 -7.566 1 48.53 93 LYS A O 1
ATOM 725 N N . ASP A 1 94 ? -15.875 -8.875 -6.16 1 44.5 94 ASP A N 1
ATOM 726 C CA . ASP A 1 94 ? -16.625 -10.086 -6.5 1 44.5 94 ASP A CA 1
ATOM 727 C C . ASP A 1 94 ? -16.625 -10.32 -8.008 1 44.5 94 ASP A C 1
ATOM 729 O O . ASP A 1 94 ? -17.5 -9.805 -8.719 1 44.5 94 ASP A O 1
ATOM 733 N N . ASP A 1 95 ? -15.719 -10.055 -8.719 1 44.19 95 ASP A N 1
ATOM 734 C CA . ASP A 1 95 ? -16.203 -10.539 -10.008 1 44.19 95 ASP A CA 1
ATOM 735 C C . ASP A 1 95 ? -16.703 -11.977 -9.898 1 44.19 95 ASP A C 1
ATOM 737 O O . ASP A 1 95 ? -15.984 -12.867 -9.438 1 44.19 95 ASP A O 1
ATOM 741 N N . ALA A 1 96 ? -18.016 -12.227 -9.688 1 41.59 96 ALA A N 1
ATOM 742 C CA . ALA A 1 96 ? -18.891 -13.391 -9.727 1 41.59 96 ALA A CA 1
ATOM 743 C C . ALA A 1 96 ? -18.25 -14.547 -10.484 1 41.59 96 ALA A C 1
ATOM 745 O O . ALA A 1 96 ? -18.562 -15.711 -10.242 1 41.59 96 ALA A O 1
ATOM 746 N N . SER A 1 97 ? -17.578 -14.281 -11.539 1 44.31 97 SER A N 1
ATOM 747 C CA . SER A 1 97 ? -17.234 -15.359 -12.461 1 44.31 97 SER A CA 1
ATOM 748 C C . SER A 1 97 ? -16.078 -16.203 -11.914 1 44.31 97 SER A C 1
ATOM 750 O O . SER A 1 97 ? -15.703 -17.219 -12.508 1 44.31 97 SER A O 1
ATOM 752 N N . ALA A 1 98 ? -15.367 -15.844 -10.836 1 48.72 98 ALA A N 1
ATOM 753 C CA . ALA A 1 98 ? -14.141 -16.438 -10.312 1 48.72 98 ALA A CA 1
ATOM 754 C C . ALA A 1 98 ? -14.438 -17.766 -9.602 1 48.72 98 ALA A C 1
ATOM 756 O O . ALA A 1 98 ? -13.539 -18.375 -9.016 1 48.72 98 ALA A O 1
ATOM 757 N N . GLN A 1 99 ? -15.648 -18.078 -9.414 1 49.44 99 GLN A N 1
ATOM 758 C CA . GLN A 1 99 ? -15.977 -19.312 -8.711 1 49.44 99 GLN A CA 1
ATOM 759 C C . GLN A 1 99 ? -15.453 -20.531 -9.453 1 49.44 99 GLN A C 1
ATOM 761 O O . GLN A 1 99 ? -15.281 -21.609 -8.859 1 49.44 99 GLN A O 1
ATOM 766 N N . GLU A 1 100 ? -15.094 -20.297 -10.656 1 55.69 100 GLU A N 1
ATOM 767 C CA . GLU A 1 100 ? -14.891 -21.562 -11.344 1 55.69 100 GLU A CA 1
ATOM 768 C C . GLU A 1 100 ? -13.422 -21.984 -11.297 1 55.69 100 GLU A C 1
ATOM 770 O O . GLU A 1 100 ? -13.102 -23.156 -11.508 1 55.69 100 GLU A O 1
ATOM 775 N N . GLY A 1 101 ? -12.484 -21.156 -10.727 1 60.84 101 GLY A N 1
ATOM 776 C CA . GLY A 1 101 ? -11.102 -21.609 -10.648 1 60.84 101 GLY A CA 1
ATOM 777 C C . GLY A 1 101 ? -10.828 -22.438 -9.406 1 60.84 101 GLY A C 1
ATOM 778 O O . GLY A 1 101 ? -11.75 -22.844 -8.703 1 60.84 101 GLY A O 1
ATOM 779 N N . ASP A 1 102 ? -9.664 -23.062 -9.469 1 72.19 102 ASP A N 1
ATOM 780 C CA . ASP A 1 102 ? -9.258 -23.828 -8.289 1 72.19 102 ASP A CA 1
ATOM 781 C C . ASP A 1 102 ? -9.43 -23.016 -7.016 1 72.19 102 ASP A C 1
ATOM 783 O O . ASP A 1 102 ? -8.695 -22.047 -6.781 1 72.19 102 ASP A O 1
ATOM 787 N N . ALA A 1 103 ? -10.547 -23.281 -6.398 1 74.12 103 ALA A N 1
ATOM 788 C CA . ALA A 1 103 ? -10.945 -22.609 -5.172 1 74.12 103 ALA A CA 1
ATOM 789 C C . ALA A 1 103 ? -9.805 -22.562 -4.164 1 74.12 103 ALA A C 1
ATOM 791 O O . ALA A 1 103 ? -9.648 -21.594 -3.42 1 74.12 103 ALA A O 1
ATOM 792 N N . THR A 1 104 ? -8.945 -23.578 -4.34 1 73.31 104 THR A N 1
ATOM 793 C CA . THR A 1 104 ? -7.855 -23.672 -3.375 1 73.31 104 THR A CA 1
ATOM 794 C C . THR A 1 104 ? -6.816 -22.578 -3.627 1 73.31 104 THR A C 1
ATOM 796 O O . THR A 1 104 ? -6.434 -21.859 -2.707 1 73.31 104 THR A O 1
ATOM 799 N N . SER A 1 105 ? -6.41 -22.578 -4.867 1 79.5 105 SER A N 1
ATOM 800 C CA . SER A 1 105 ? -5.391 -21.594 -5.215 1 79.5 105 SER A CA 1
ATOM 801 C C . SER A 1 105 ? -5.859 -20.172 -4.895 1 79.5 105 SER A C 1
ATOM 803 O O . SER A 1 105 ? -5.09 -19.359 -4.375 1 79.5 105 SER A O 1
ATOM 805 N N . ARG A 1 106 ? -7.094 -20 -5.07 1 85.06 106 ARG A N 1
ATOM 806 C CA . ARG A 1 106 ? -7.668 -18.688 -4.801 1 85.06 106 ARG A CA 1
ATOM 807 C C . ARG A 1 106 ? -7.68 -18.391 -3.305 1 85.06 106 ARG A C 1
ATOM 809 O O . ARG A 1 106 ? -7.34 -17.281 -2.883 1 85.06 106 ARG A O 1
ATOM 816 N N . GLN A 1 107 ? -8.023 -19.391 -2.604 1 87.06 107 GLN A N 1
ATOM 817 C CA . GLN A 1 107 ? -8.086 -19.188 -1.16 1 87.06 107 GLN A CA 1
ATOM 818 C C . GLN A 1 107 ? -6.707 -18.891 -0.583 1 87.06 107 GLN A C 1
ATOM 820 O O . GLN A 1 107 ? -6.555 -17.969 0.228 1 87.06 107 GLN A O 1
ATOM 825 N N . VAL A 1 108 ? -5.703 -19.625 -1.036 1 92 108 VAL A N 1
ATOM 826 C CA . VAL A 1 108 ? -4.348 -19.484 -0.509 1 92 108 VAL A CA 1
ATOM 827 C C . VAL A 1 108 ? -3.805 -18.094 -0.844 1 92 108 VAL A C 1
ATOM 829 O O . VAL A 1 108 ?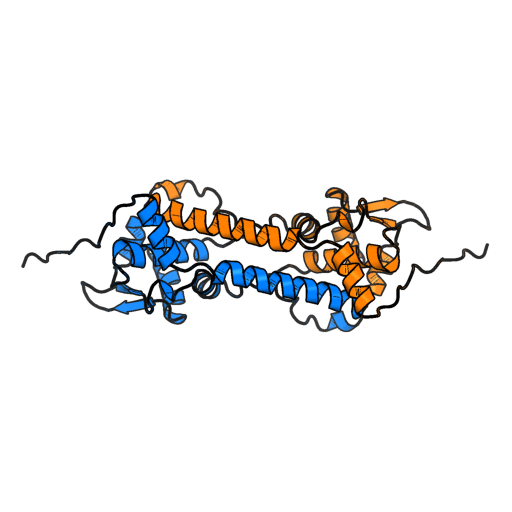 -3.293 -17.391 0.032 1 92 108 VAL A O 1
ATOM 832 N N . THR A 1 109 ? -3.971 -17.703 -2.062 1 92.12 109 THR A N 1
ATOM 833 C CA . THR A 1 109 ? -3.404 -16.438 -2.48 1 92.12 109 THR A CA 1
ATOM 834 C C . THR A 1 109 ? -4.211 -15.266 -1.908 1 92.12 109 THR A C 1
ATOM 836 O O . THR A 1 109 ? -3.645 -14.25 -1.503 1 92.12 109 THR A O 1
ATOM 839 N N . GLU A 1 110 ? -5.504 -15.414 -1.832 1 88.62 110 GLU A N 1
ATOM 840 C CA . GLU A 1 110 ? -6.352 -14.383 -1.248 1 88.62 110 GLU A CA 1
ATOM 841 C C . GLU A 1 110 ? -6.035 -14.172 0.23 1 88.62 110 GLU A C 1
ATOM 843 O O . GLU A 1 110 ? -6.02 -13.039 0.717 1 88.62 110 GLU A O 1
ATOM 848 N N . GLU A 1 111 ? -5.793 -15.266 0.873 1 90.75 111 GLU A N 1
ATOM 849 C CA . GLU A 1 111 ? -5.449 -15.172 2.287 1 90.75 111 GLU A CA 1
ATOM 850 C C . GLU A 1 111 ? -4.094 -14.5 2.48 1 90.75 111 GLU A C 1
ATOM 852 O O . GLU A 1 111 ? -3.9 -13.742 3.432 1 90.75 111 GLU A O 1
ATOM 857 N N . ALA A 1 112 ? -3.186 -14.859 1.64 1 91.56 112 ALA A N 1
ATOM 858 C CA . ALA A 1 112 ? -1.871 -14.227 1.708 1 91.56 112 ALA A CA 1
ATOM 859 C C . ALA A 1 112 ? -1.979 -12.719 1.516 1 91.56 112 ALA A C 1
ATOM 861 O O . ALA A 1 112 ? -1.369 -11.945 2.258 1 91.56 112 ALA A O 1
ATOM 862 N N . PHE A 1 113 ? -2.801 -12.312 0.606 1 90.12 113 PHE A N 1
ATOM 863 C CA . PHE A 1 113 ? -2.979 -10.891 0.35 1 90.12 113 PHE A CA 1
ATOM 864 C C . PHE A 1 113 ? -3.713 -10.219 1.505 1 90.12 113 PHE A C 1
ATOM 866 O O . PHE A 1 113 ? -3.404 -9.086 1.866 1 90.12 113 PHE A O 1
ATOM 873 N N . ALA A 1 114 ? -4.664 -10.922 2.02 1 90 114 ALA A N 1
ATOM 874 C CA . ALA A 1 114 ? -5.395 -10.375 3.162 1 90 114 ALA A CA 1
ATOM 875 C C . ALA A 1 114 ? -4.457 -10.117 4.34 1 90 114 ALA A C 1
ATOM 877 O O . ALA A 1 114 ? -4.57 -9.094 5.02 1 90 114 ALA A O 1
ATOM 878 N N . GLU A 1 115 ? -3.586 -11.047 4.531 1 92.62 115 GLU A N 1
ATOM 879 C CA . GLU A 1 115 ? -2.613 -10.891 5.609 1 92.62 115 GLU A CA 1
ATOM 880 C C . GLU A 1 115 ? -1.678 -9.711 5.348 1 92.62 115 GLU A C 1
ATOM 882 O O . GLU A 1 115 ? -1.404 -8.922 6.25 1 92.62 115 GLU A O 1
ATOM 887 N N . VAL A 1 116 ? -1.201 -9.617 4.164 1 91.69 116 VAL A N 1
ATOM 888 C CA . VAL A 1 116 ? -0.335 -8.508 3.785 1 91.69 116 VAL A CA 1
ATOM 889 C C . VAL A 1 116 ? -1.092 -7.191 3.928 1 91.69 116 VAL A C 1
ATOM 891 O O . VAL A 1 116 ? -0.549 -6.207 4.438 1 91.69 116 VAL A O 1
ATOM 894 N N . SER A 1 117 ? -2.352 -7.184 3.518 1 89.94 117 SER A N 1
ATOM 895 C CA . SER A 1 117 ? -3.189 -5.992 3.613 1 89.94 117 SER A CA 1
ATOM 896 C C . SER A 1 117 ? -3.318 -5.52 5.059 1 89.94 117 SER A C 1
ATOM 898 O O . SER A 1 117 ? -3.205 -4.324 5.336 1 89.94 117 SER A O 1
ATOM 900 N N . LYS A 1 118 ? -3.541 -6.449 5.922 1 92.56 118 LYS A N 1
ATOM 901 C CA . LYS A 1 118 ? -3.668 -6.121 7.34 1 92.56 118 LYS A CA 1
ATOM 902 C C . LYS A 1 118 ? -2.373 -5.523 7.883 1 92.56 118 LYS A C 1
ATOM 904 O O . LYS A 1 118 ? -2.402 -4.574 8.672 1 92.56 118 LYS A O 1
ATOM 909 N N . ARG A 1 119 ? -1.292 -6.059 7.469 1 93.38 119 ARG A N 1
ATOM 910 C CA . ARG A 1 119 ? 0.005 -5.551 7.902 1 93.38 119 ARG A CA 1
ATOM 911 C C . ARG A 1 119 ? 0.257 -4.152 7.355 1 93.38 119 ARG A C 1
ATOM 913 O O . ARG A 1 119 ? 0.819 -3.301 8.047 1 93.38 119 ARG A O 1
ATOM 920 N N . ILE A 1 120 ? -0.121 -3.926 6.188 1 90.25 120 ILE A N 1
ATOM 921 C CA . ILE A 1 120 ? 0.055 -2.621 5.559 1 90.25 120 ILE A CA 1
ATOM 922 C C . ILE A 1 120 ? -0.788 -1.578 6.289 1 90.25 120 ILE A C 1
ATOM 924 O O . ILE A 1 120 ? -0.307 -0.485 6.594 1 90.25 120 ILE A O 1
ATOM 928 N N . GLU A 1 121 ? -2.031 -1.951 6.52 1 91.5 121 GLU A N 1
ATOM 929 C CA . GLU A 1 121 ? -2.895 -1.05 7.277 1 91.5 121 GLU A CA 1
ATOM 930 C C . GLU A 1 121 ? -2.271 -0.691 8.625 1 91.5 121 GLU A C 1
ATOM 932 O O . GLU A 1 121 ? -2.326 0.464 9.047 1 91.5 121 GLU A O 1
ATOM 937 N N . ALA A 1 122 ? -1.693 -1.622 9.227 1 94.31 122 ALA A N 1
ATOM 938 C CA . ALA A 1 122 ? -1.062 -1.405 10.531 1 94.31 122 ALA A CA 1
ATOM 939 C C . ALA A 1 122 ? 0.12 -0.447 10.406 1 94.31 122 ALA A C 1
ATOM 941 O O . ALA A 1 122 ? 0.384 0.339 11.32 1 94.31 122 ALA A O 1
ATOM 942 N N . CYS A 1 123 ? 0.844 -0.486 9.32 1 93 123 CYS A N 1
ATOM 943 C CA . CYS A 1 123 ? 1.977 0.408 9.109 1 93 123 CYS A CA 1
ATOM 944 C C . CYS A 1 123 ? 1.532 1.866 9.133 1 93 123 CYS A C 1
ATOM 946 O O . CYS A 1 123 ? 2.242 2.727 9.656 1 93 123 CYS A O 1
ATOM 948 N N . PHE A 1 124 ? 0.362 2.133 8.594 1 92.62 124 PHE A N 1
ATOM 949 C CA . PHE A 1 124 ? -0.168 3.49 8.578 1 92.62 124 PHE A CA 1
ATOM 950 C C . PHE A 1 124 ? -0.775 3.85 9.93 1 92.62 124 PHE A C 1
ATOM 952 O O . PHE A 1 124 ? -0.631 4.98 10.398 1 92.62 124 PHE A O 1
ATOM 959 N N . ASP A 1 125 ? -1.375 2.855 10.539 1 96 125 ASP A N 1
ATOM 960 C CA . ASP A 1 125 ? -2.129 3.105 11.758 1 96 125 ASP A CA 1
ATOM 961 C C . ASP A 1 125 ? -1.198 3.193 12.969 1 96 125 ASP A C 1
ATOM 963 O O . ASP A 1 125 ? -1.597 3.676 14.031 1 96 125 ASP A O 1
ATOM 967 N N . ASP A 1 126 ? 0.013 2.811 12.805 1 96.88 126 ASP A N 1
ATOM 968 C CA . ASP A 1 126 ? 0.967 2.805 13.906 1 96.88 126 ASP A CA 1
ATOM 969 C C . ASP A 1 126 ? 1.63 4.172 14.07 1 96.88 126 ASP A C 1
ATOM 971 O O . ASP A 1 126 ? 2.332 4.414 15.055 1 96.88 126 ASP A O 1
ATOM 975 N N . VAL A 1 127 ? 1.465 5.098 13.148 1 97.38 127 VAL A N 1
ATOM 976 C CA . VAL A 1 127 ? 2.088 6.414 13.18 1 97.38 127 VAL A CA 1
ATOM 977 C C . VAL A 1 127 ? 1.033 7.48 13.477 1 97.38 127 VAL A C 1
ATOM 979 O O . VAL A 1 127 ? 0.038 7.594 12.758 1 97.38 127 VAL A O 1
ATOM 982 N N . THR A 1 128 ? 1.263 8.234 14.531 1 98.31 128 THR A N 1
ATOM 983 C CA . THR A 1 128 ? 0.341 9.305 14.891 1 98.31 128 THR A CA 1
ATOM 984 C C . THR A 1 128 ? 0.903 10.664 14.477 1 98.31 128 THR A C 1
ATOM 986 O O . THR A 1 128 ? 2.096 10.789 14.188 1 98.31 128 THR A O 1
ATOM 989 N N . ILE A 1 129 ? 0.016 11.602 14.422 1 97.88 129 ILE A N 1
ATOM 990 C CA . ILE A 1 129 ? 0.446 12.969 14.141 1 97.88 129 ILE A CA 1
ATOM 991 C C . ILE A 1 129 ? 1.354 13.461 15.266 1 97.88 129 ILE A C 1
ATOM 993 O O . ILE A 1 129 ? 2.295 14.219 15.023 1 97.88 129 ILE A O 1
ATOM 997 N N . GLU A 1 130 ? 1.108 13.016 16.5 1 97.88 130 GLU A N 1
ATOM 998 C CA . GLU A 1 130 ? 2.006 13.352 17.609 1 97.88 130 GLU A CA 1
ATOM 999 C C . GLU A 1 130 ? 3.424 12.852 17.328 1 97.88 130 GLU A C 1
ATOM 1001 O O . GLU A 1 130 ? 4.398 13.555 17.609 1 97.88 130 GLU A O 1
ATOM 1006 N N . ASP A 1 131 ? 3.557 11.633 16.812 1 97.5 131 ASP A N 1
ATOM 1007 C CA . ASP A 1 131 ? 4.867 11.109 16.438 1 97.5 131 ASP A CA 1
ATOM 1008 C C . ASP A 1 131 ? 5.578 12.047 15.477 1 97.5 131 ASP A C 1
ATOM 1010 O O . ASP A 1 131 ? 6.781 12.281 15.602 1 97.5 131 ASP A O 1
ATOM 1014 N N . LEU A 1 132 ? 4.855 12.555 14.5 1 96.5 132 LEU A N 1
ATOM 1015 C CA . LEU A 1 132 ? 5.434 13.477 13.523 1 96.5 132 LEU A CA 1
ATOM 1016 C C . LEU A 1 132 ? 5.883 14.766 14.195 1 96.5 132 LEU A C 1
ATOM 1018 O O . LEU A 1 132 ? 6.941 15.312 13.859 1 96.5 132 LEU A O 1
ATOM 1022 N N . CYS A 1 133 ? 5.059 15.273 15.055 1 95.81 133 CYS A N 1
ATOM 1023 C CA . CYS A 1 133 ? 5.43 16.484 15.773 1 95.81 133 CYS A CA 1
ATOM 1024 C C . CYS A 1 133 ? 6.707 16.266 16.578 1 95.81 133 CYS A C 1
ATOM 1026 O O . CYS A 1 133 ? 7.582 17.141 16.609 1 95.81 133 CYS A O 1
ATOM 1028 N N . GLU A 1 134 ? 6.812 15.109 17.25 1 95.38 134 GLU A N 1
ATOM 1029 C CA . GLU A 1 134 ? 8.008 14.781 18.016 1 95.38 134 GLU A CA 1
ATOM 1030 C C . GLU A 1 134 ? 9.242 14.711 17.109 1 95.38 134 GLU A C 1
ATOM 1032 O O . GLU A 1 134 ? 10.32 15.164 17.5 1 95.38 134 GLU A O 1
ATOM 1037 N N . ARG A 1 135 ? 9.039 14.195 16 1 93.38 135 ARG A N 1
ATOM 1038 C CA . ARG A 1 135 ? 10.125 14.141 15.031 1 93.38 135 ARG A CA 1
ATOM 1039 C C . ARG A 1 135 ? 10.547 15.539 14.594 1 93.38 135 ARG A C 1
ATOM 1041 O O . ARG A 1 135 ? 11.734 15.82 14.461 1 93.38 135 ARG A O 1
ATOM 1048 N N . GLY A 1 136 ? 9.562 16.375 14.273 1 91.75 136 GLY A N 1
ATOM 1049 C CA . GLY A 1 136 ? 9.867 17.766 13.945 1 91.75 136 GLY A CA 1
ATOM 1050 C C . GLY A 1 136 ? 10.641 18.484 15.023 1 91.75 136 GLY A C 1
ATOM 1051 O O . GLY A 1 136 ? 11.594 19.219 14.734 1 91.75 136 GLY A O 1
ATOM 1052 N N . GLU A 1 137 ? 10.273 18.234 16.266 1 91.44 137 GLU A N 1
ATOM 1053 C CA . GLU A 1 137 ? 10.977 18.844 17.391 1 91.44 137 GLU A CA 1
ATOM 1054 C C . GLU A 1 137 ? 12.406 18.328 17.5 1 91.44 137 GLU A C 1
ATOM 1056 O O . GLU A 1 137 ? 13.336 19.094 17.75 1 91.44 137 GLU A O 1
ATOM 1061 N N . ALA A 1 138 ? 12.516 17.062 17.281 1 90.19 138 ALA A N 1
ATOM 1062 C CA . ALA A 1 138 ? 13.836 16.438 17.375 1 90.19 138 ALA A CA 1
ATOM 1063 C C . ALA A 1 138 ? 14.773 16.969 16.297 1 90.19 138 ALA A C 1
ATOM 1065 O O . ALA A 1 138 ? 15.984 17.047 16.516 1 90.19 138 ALA A O 1
ATOM 1066 N N . LEU A 1 139 ? 14.195 17.344 15.227 1 86.94 139 LEU A N 1
ATOM 1067 C CA . LEU A 1 139 ? 14.992 17.875 14.125 1 86.94 139 LEU A CA 1
ATOM 1068 C C . LEU A 1 139 ? 15.281 19.359 14.328 1 86.94 139 LEU A C 1
ATOM 1070 O O . LEU A 1 139 ? 16 19.969 13.539 1 86.94 139 LEU A O 1
ATOM 1074 N N . GLY A 1 140 ? 14.82 19.922 15.398 1 82.38 140 GLY A N 1
ATOM 1075 C CA . GLY A 1 140 ? 15.109 21.297 15.773 1 82.38 140 GLY A CA 1
ATOM 1076 C C . GLY A 1 140 ? 14.266 22.312 15.031 1 82.38 140 GLY A C 1
ATOM 1077 O O . GLY A 1 140 ? 14.664 23.453 14.867 1 82.38 140 GLY A O 1
ATOM 1078 N N . TYR A 1 141 ? 13.156 21.891 14.68 1 80.38 141 TYR A N 1
ATOM 1079 C CA . TYR A 1 141 ? 12.328 22.812 13.922 1 80.38 141 TYR A CA 1
ATOM 1080 C C . TYR A 1 141 ? 11.625 23.797 14.852 1 80.38 141 TYR A C 1
ATOM 1082 O O . TYR A 1 141 ? 11.195 23.438 15.945 1 80.38 141 TYR A O 1
ATOM 1090 N N . ARG A 1 142 ? 11.578 25.047 14.281 1 77.19 142 ARG A N 1
ATOM 1091 C CA . ARG A 1 142 ? 10.953 26.109 15.07 1 77.19 142 ARG A CA 1
ATOM 1092 C C . ARG A 1 142 ? 9.461 26.219 14.766 1 77.19 142 ARG A C 1
ATOM 1094 O O . ARG A 1 142 ? 9.055 26.109 13.609 1 77.19 142 ARG A O 1
ATOM 1101 N N . ARG A 1 143 ? 8.742 26.281 15.82 1 78.12 143 ARG A N 1
ATOM 1102 C CA . ARG A 1 143 ? 7.309 26.5 15.68 1 78.12 143 ARG A CA 1
ATOM 1103 C C . ARG A 1 143 ? 7.023 27.922 15.188 1 78.12 143 ARG A C 1
ATOM 1105 O O . ARG A 1 143 ? 7.691 28.875 15.602 1 78.12 143 ARG A O 1
ATOM 1112 N N . ARG A 1 144 ? 6.227 28.031 14.078 1 75.62 144 ARG A N 1
ATOM 1113 C CA . ARG A 1 144 ? 5.773 29.312 13.555 1 75.62 144 ARG A CA 1
ATOM 1114 C C . ARG A 1 144 ? 4.273 29.5 13.781 1 75.62 144 ARG A C 1
ATOM 1116 O O . ARG A 1 144 ? 3.467 29.219 12.898 1 75.62 144 ARG A O 1
ATOM 1123 N N . PRO A 1 145 ? 3.93 29.953 15.031 1 70.69 145 PRO A N 1
ATOM 1124 C CA . PRO A 1 145 ? 2.506 30.094 15.352 1 70.69 145 PRO A CA 1
ATOM 1125 C C . PRO A 1 145 ? 1.806 31.125 14.461 1 70.69 145 PRO A C 1
ATOM 1127 O O . PRO A 1 145 ? 2.467 31.953 13.828 1 70.69 145 PRO A O 1
ATOM 1130 N N . PRO A 1 146 ? 0.485 30.938 14.195 1 66.62 146 PRO A N 1
ATOM 1131 C CA . PRO A 1 146 ? -0.257 31.875 13.336 1 66.62 146 PRO A CA 1
ATOM 1132 C C . PRO A 1 146 ? -0.084 33.312 13.758 1 66.62 146 PRO A C 1
ATOM 1134 O O . PRO A 1 146 ? 0.131 33.625 14.938 1 66.62 146 PRO A O 1
ATOM 1137 N N . SER A 1 147 ? 0.163 34.25 12.727 1 60.62 1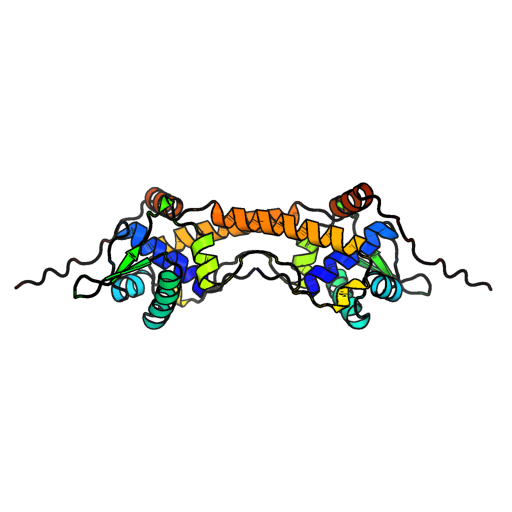47 SER A N 1
ATOM 1138 C CA . SER A 1 147 ? 0.288 35.688 12.969 1 60.62 147 SER A CA 1
ATOM 1139 C C . SER A 1 147 ? -0.945 36.219 13.68 1 60.62 147 SER A C 1
ATOM 1141 O O . SER A 1 147 ? -2.07 35.812 13.383 1 60.62 147 SER A O 1
ATOM 1143 N N . ARG A 1 148 ? -0.843 36.5 15.062 1 53.66 148 ARG A N 1
ATOM 1144 C CA . ARG A 1 148 ? -1.909 37.219 15.758 1 53.66 148 ARG A CA 1
ATOM 1145 C C . ARG A 1 148 ? -2.285 38.5 15.016 1 53.66 148 ARG A C 1
ATOM 1147 O O . ARG A 1 148 ? -1.428 39.344 14.742 1 53.66 148 ARG A O 1
ATOM 1154 N N . TYR A 1 149 ? -3.09 38.375 14.07 1 47.69 149 TYR A N 1
ATOM 1155 C CA . TYR A 1 149 ? -3.525 39.688 13.586 1 47.69 149 TYR A CA 1
ATOM 1156 C C . TYR A 1 149 ? -3.938 40.594 14.75 1 47.69 149 TYR A C 1
ATOM 1158 O O . TYR A 1 149 ? -4.809 40.219 15.539 1 47.69 149 TYR A O 1
ATOM 1166 N N . VAL A 1 150 ? -3.027 41.188 15.484 1 42.72 150 VAL A N 1
ATOM 1167 C CA . VAL A 1 150 ? -3.398 42.25 16.391 1 42.72 150 VAL A CA 1
ATOM 1168 C C . VAL A 1 150 ? -4.215 43.312 15.648 1 42.72 150 VAL A C 1
ATOM 1170 O O . VAL A 1 150 ? -3.723 43.938 14.703 1 42.72 150 VAL A O 1
ATOM 1173 N N . TYR A 1 151 ? -5.492 43.125 15.57 1 41.44 151 TYR A N 1
ATOM 1174 C CA . TYR A 1 151 ? -6.348 44.25 15.219 1 41.44 151 TYR A CA 1
ATOM 1175 C C . TYR A 1 151 ? -6.012 45.469 16.062 1 41.44 151 TYR A C 1
ATOM 1177 O O . TYR A 1 151 ? -6.023 45.406 17.297 1 41.44 151 TYR A O 1
ATOM 1185 N N . VAL A 1 152 ? -4.941 46.094 15.711 1 40.28 152 VAL A N 1
ATOM 1186 C CA . VAL A 1 152 ? -4.836 47.438 16.266 1 40.28 152 VAL A CA 1
ATOM 1187 C C . VAL A 1 152 ? -6.152 48.188 16.062 1 40.28 152 VAL A C 1
ATOM 1189 O O . VAL A 1 152 ? -6.574 48.438 14.922 1 40.28 152 VAL A O 1
ATOM 1192 N N . ILE A 1 153 ? -7.09 47.969 17.047 1 33.66 153 ILE A N 1
ATOM 1193 C CA . ILE A 1 153 ? -8.086 49.062 17.062 1 33.66 153 ILE A CA 1
ATOM 1194 C C . ILE A 1 153 ? -7.414 50.375 17.453 1 33.66 153 ILE A C 1
ATOM 1196 O O . ILE A 1 153 ? -6.453 50.375 18.219 1 33.66 153 ILE A O 1
ATOM 1200 N N . MET B 1 1 ? -4.301 0.766 -1.156 1 53.5 1 MET B N 1
ATOM 1201 C CA . MET B 1 1 ? -3.705 0.365 -2.428 1 53.5 1 MET B CA 1
ATOM 1202 C C . MET B 1 1 ? -4.492 -0.778 -3.061 1 53.5 1 MET B C 1
ATOM 1204 O O . MET B 1 1 ? -4.918 -1.703 -2.367 1 53.5 1 MET B O 1
ATOM 1208 N N . LYS B 1 2 ? -5.137 -0.546 -4.16 1 62.12 2 LYS B N 1
ATOM 1209 C CA . LYS B 1 2 ? -5.898 -1.608 -4.809 1 62.12 2 LYS B CA 1
ATOM 1210 C C . LYS B 1 2 ? -5.012 -2.438 -5.73 1 62.12 2 LYS B C 1
ATOM 1212 O O . LYS B 1 2 ? -4.383 -1.9 -6.645 1 62.12 2 LYS B O 1
ATOM 1217 N N . LEU B 1 3 ? -4.719 -3.602 -5.246 1 71.19 3 LEU B N 1
ATOM 1218 C CA . LEU B 1 3 ? -4.02 -4.492 -6.168 1 71.19 3 LEU B CA 1
ATOM 1219 C C . LEU B 1 3 ? -4.871 -4.785 -7.395 1 71.19 3 LEU B C 1
ATOM 1221 O O . LEU B 1 3 ? -6.055 -5.109 -7.27 1 71.19 3 LEU B O 1
ATOM 1225 N N . SER B 1 4 ? -4.254 -4.574 -8.523 1 75 4 SER B N 1
ATOM 1226 C CA . SER B 1 4 ? -4.969 -4.836 -9.766 1 75 4 SER B CA 1
ATOM 1227 C C . SER B 1 4 ? -5.223 -6.328 -9.953 1 75 4 SER B C 1
ATOM 1229 O O . SER B 1 4 ? -4.641 -7.156 -9.25 1 75 4 SER B O 1
ATOM 1231 N N . ASN B 1 5 ? -6.07 -6.656 -10.828 1 78.81 5 ASN B N 1
ATOM 1232 C CA . ASN B 1 5 ? -6.309 -8.039 -11.242 1 78.81 5 ASN B CA 1
ATOM 1233 C C . ASN B 1 5 ? -5.043 -8.68 -11.797 1 78.81 5 ASN B C 1
ATOM 1235 O O . ASN B 1 5 ? -4.801 -9.867 -11.586 1 78.81 5 ASN B O 1
ATOM 1239 N N . LYS B 1 6 ? -4.273 -7.867 -12.414 1 88.62 6 LYS B N 1
ATOM 1240 C CA . LYS B 1 6 ? -3.047 -8.383 -13.016 1 88.62 6 LYS B CA 1
ATOM 1241 C C . LYS B 1 6 ? -2.111 -8.945 -11.945 1 88.62 6 LYS B C 1
ATOM 1243 O O . LYS B 1 6 ? -1.567 -10.039 -12.102 1 88.62 6 LYS B O 1
ATOM 1248 N N . GLY B 1 7 ? -1.958 -8.203 -10.906 1 90 7 GLY B N 1
ATOM 1249 C CA . GLY B 1 7 ? -1.131 -8.68 -9.805 1 90 7 GLY B CA 1
ATOM 1250 C C . GLY B 1 7 ? -1.674 -9.93 -9.141 1 90 7 GLY B C 1
ATOM 1251 O O . GLY B 1 7 ? -0.922 -10.859 -8.859 1 90 7 GLY B O 1
ATOM 1252 N N . ARG B 1 8 ? -2.904 -9.984 -8.992 1 89.12 8 ARG B N 1
ATOM 1253 C CA . ARG B 1 8 ? -3.543 -11.125 -8.344 1 89.12 8 ARG B CA 1
ATOM 1254 C C . ARG B 1 8 ? -3.434 -12.375 -9.203 1 89.12 8 ARG B C 1
ATOM 1256 O O . ARG B 1 8 ? -3.066 -13.445 -8.703 1 89.12 8 ARG B O 1
ATOM 1263 N N . TYR B 1 9 ? -3.723 -12.195 -10.422 1 92.12 9 TYR B N 1
ATOM 1264 C CA . TYR B 1 9 ? -3.633 -13.328 -11.336 1 92.12 9 TYR B CA 1
ATOM 1265 C C . TYR B 1 9 ? -2.197 -13.82 -11.453 1 92.12 9 TYR B C 1
ATOM 1267 O O . TYR B 1 9 ? -1.955 -15.023 -11.562 1 92.12 9 TYR B O 1
ATOM 1275 N N . GLY B 1 10 ? -1.323 -12.875 -11.422 1 95.44 10 GLY B N 1
ATOM 1276 C CA . GLY B 1 10 ? 0.079 -13.25 -11.508 1 95.44 10 GLY B CA 1
ATOM 1277 C C . GLY B 1 10 ? 0.537 -14.117 -10.352 1 95.44 10 GLY B C 1
ATOM 1278 O O . GLY B 1 10 ? 1.182 -15.148 -10.555 1 95.44 10 GLY B O 1
ATOM 1279 N N . VAL B 1 11 ? 0.152 -13.727 -9.195 1 95.25 11 VAL B N 1
ATOM 1280 C CA . VAL B 1 11 ? 0.535 -14.5 -8.016 1 95.25 11 VAL B CA 1
ATOM 1281 C C . VAL B 1 11 ? -0.127 -15.875 -8.062 1 95.25 11 VAL B C 1
ATOM 1283 O O . VAL B 1 11 ? 0.518 -16.891 -7.789 1 95.25 11 VAL B O 1
ATOM 1286 N N . ARG B 1 12 ? -1.341 -15.93 -8.438 1 93.75 12 ARG B N 1
ATOM 1287 C CA . ARG B 1 12 ? -2.061 -17.188 -8.547 1 93.75 12 ARG B CA 1
ATOM 1288 C C . ARG B 1 12 ? -1.395 -18.109 -9.562 1 93.75 12 ARG B C 1
ATOM 1290 O O . ARG B 1 12 ? -1.273 -19.312 -9.328 1 93.75 12 ARG B O 1
ATOM 1297 N N . ALA B 1 13 ? -1.025 -17.547 -10.656 1 95.38 13 ALA B N 1
ATOM 1298 C CA . ALA B 1 13 ? -0.432 -18.328 -11.742 1 95.38 13 ALA B CA 1
ATOM 1299 C C . ALA B 1 13 ? 0.919 -18.906 -11.328 1 95.38 13 ALA B C 1
ATOM 1301 O O . ALA B 1 13 ? 1.207 -20.078 -11.578 1 95.38 13 ALA B O 1
ATOM 1302 N N . ILE B 1 14 ? 1.74 -18.062 -10.688 1 97.12 14 ILE B N 1
ATOM 1303 C CA . ILE B 1 14 ? 3.047 -18.531 -10.227 1 97.12 14 ILE B CA 1
ATOM 1304 C C . ILE B 1 14 ? 2.871 -19.594 -9.148 1 97.12 14 ILE B C 1
ATOM 1306 O O . ILE B 1 14 ? 3.588 -20.609 -9.141 1 97.12 14 ILE B O 1
ATOM 1310 N N . PHE B 1 15 ? 1.894 -19.375 -8.312 1 95.94 15 PHE B N 1
ATOM 1311 C CA . PHE B 1 15 ? 1.568 -20.359 -7.297 1 95.94 15 PHE B CA 1
ATOM 1312 C C . PHE B 1 15 ? 1.16 -21.688 -7.941 1 95.94 15 PHE B C 1
ATOM 1314 O O . PHE B 1 15 ? 1.588 -22.75 -7.5 1 95.94 15 PHE B O 1
ATOM 1321 N N . ASP B 1 16 ? 0.341 -21.609 -8.93 1 94.5 16 ASP B N 1
ATOM 1322 C CA . ASP B 1 16 ? -0.135 -22.797 -9.641 1 94.5 16 ASP B CA 1
ATOM 1323 C C . ASP B 1 16 ? 1.033 -23.641 -10.164 1 94.5 16 ASP B C 1
ATOM 1325 O O . ASP B 1 16 ? 1.095 -24.844 -9.914 1 94.5 16 ASP B O 1
ATOM 1329 N N . ILE B 1 17 ? 1.944 -23 -10.789 1 95 17 ILE B N 1
ATOM 1330 C CA . ILE B 1 17 ? 3.096 -23.703 -11.344 1 95 17 ILE B CA 1
ATOM 1331 C C . ILE B 1 17 ? 3.908 -24.328 -10.219 1 95 17 ILE B C 1
ATOM 1333 O O . ILE B 1 17 ? 4.309 -25.5 -10.312 1 95 17 ILE B O 1
ATOM 1337 N N . ALA B 1 18 ? 4.148 -23.547 -9.164 1 95.75 18 ALA B N 1
ATOM 1338 C CA . ALA B 1 18 ? 4.957 -24.031 -8.047 1 95.75 18 ALA B CA 1
ATOM 1339 C C . ALA B 1 18 ? 4.273 -25.188 -7.336 1 95.75 18 ALA B C 1
ATOM 1341 O O . ALA B 1 18 ? 4.918 -26.188 -7.004 1 95.75 18 ALA B O 1
ATOM 1342 N N . PHE B 1 19 ? 2.959 -25.078 -7.16 1 93.88 19 PHE B N 1
ATOM 1343 C CA . PHE B 1 19 ? 2.219 -26 -6.312 1 93.88 19 PHE B CA 1
ATOM 1344 C C . PHE B 1 19 ? 1.919 -27.297 -7.055 1 93.88 19 PHE B C 1
ATOM 1346 O O . PHE B 1 19 ? 2.094 -28.391 -6.508 1 93.88 19 PHE B O 1
ATOM 1353 N N . HIS B 1 20 ? 1.51 -27.203 -8.273 1 89.75 20 HIS B N 1
ATOM 1354 C CA . HIS B 1 20 ? 1.009 -28.375 -8.984 1 89.75 20 HIS B CA 1
ATOM 1355 C C . HIS B 1 20 ? 2.113 -29.047 -9.789 1 89.75 20 HIS B C 1
ATOM 1357 O O . HIS B 1 20 ? 2.027 -30.234 -10.109 1 89.75 20 HIS B O 1
ATOM 1363 N N . ASN B 1 21 ? 3.133 -28.266 -10.117 1 87 21 ASN B N 1
ATOM 1364 C CA . ASN B 1 21 ? 4.113 -28.844 -11.023 1 87 21 ASN B CA 1
ATOM 1365 C C . ASN B 1 21 ? 5.539 -28.609 -10.539 1 87 21 ASN B C 1
ATOM 1367 O O . ASN B 1 21 ? 6.48 -28.609 -11.336 1 87 21 ASN B O 1
ATOM 1371 N N . GLU B 1 22 ? 5.707 -28.25 -9.281 1 90.06 22 GLU B N 1
ATOM 1372 C CA . GLU B 1 22 ? 6.996 -28.078 -8.617 1 90.06 22 GLU B CA 1
ATOM 1373 C C . GLU B 1 22 ? 7.895 -27.125 -9.406 1 90.06 22 GLU B C 1
ATOM 1375 O O . GLU B 1 22 ? 9.109 -27.312 -9.461 1 90.06 22 GLU B O 1
ATOM 1380 N N . GLY B 1 23 ? 7.273 -26.281 -10.141 1 91.06 23 GLY B N 1
ATOM 1381 C CA . GLY B 1 23 ? 8.016 -25.25 -10.844 1 91.06 23 GLY B CA 1
ATOM 1382 C C . GLY B 1 23 ? 8.422 -25.656 -12.25 1 91.06 23 GLY B C 1
ATOM 1383 O O . GLY B 1 23 ? 9.07 -24.891 -12.961 1 91.06 23 GLY B O 1
ATOM 1384 N N . ARG B 1 24 ? 7.961 -26.828 -12.695 1 92.12 24 ARG B N 1
ATOM 1385 C CA . ARG B 1 24 ? 8.32 -27.328 -14.023 1 92.12 24 ARG B CA 1
ATOM 1386 C C . ARG B 1 24 ? 7.41 -26.734 -15.094 1 92.12 24 ARG B C 1
ATOM 1388 O O . ARG B 1 24 ? 6.414 -26.078 -14.781 1 92.12 24 ARG B O 1
ATOM 1395 N N . ALA B 1 25 ? 7.809 -26.969 -16.312 1 94.44 25 ALA B N 1
ATOM 1396 C CA . ALA B 1 25 ? 7.102 -26.375 -17.453 1 94.44 25 ALA B CA 1
ATOM 1397 C C . ALA B 1 25 ? 5.625 -26.766 -17.422 1 94.44 25 ALA B C 1
ATOM 1399 O O . ALA B 1 25 ? 5.285 -27.953 -17.297 1 94.44 25 ALA B O 1
ATOM 1400 N N . THR B 1 26 ? 4.801 -25.797 -17.484 1 93.94 26 THR B N 1
ATOM 1401 C CA . THR B 1 26 ? 3.35 -25.953 -17.5 1 93.94 26 THR B CA 1
ATOM 1402 C C . THR B 1 26 ? 2.73 -25.141 -18.641 1 93.94 26 THR B C 1
ATOM 1404 O O . THR B 1 26 ? 3.104 -24 -18.859 1 93.94 26 THR B O 1
ATOM 1407 N N . GLN B 1 27 ? 1.804 -25.781 -19.328 1 94.12 27 GLN B N 1
ATOM 1408 C CA . GLN B 1 27 ? 1.174 -25.109 -20.453 1 94.12 27 GLN B CA 1
ATOM 1409 C C . GLN B 1 27 ? 0.221 -24.016 -19.984 1 94.12 27 GLN B C 1
ATOM 1411 O O . GLN B 1 27 ? -0.495 -24.203 -19 1 94.12 27 GLN B O 1
ATOM 1416 N N . ILE B 1 28 ? 0.235 -22.906 -20.719 1 93.62 28 ILE B N 1
ATOM 1417 C CA . ILE B 1 28 ? -0.614 -21.75 -20.422 1 93.62 28 ILE B CA 1
ATOM 1418 C C . ILE B 1 28 ? -2.07 -22.203 -20.328 1 93.62 28 ILE B C 1
ATOM 1420 O O . ILE B 1 28 ? -2.809 -21.75 -19.438 1 93.62 28 ILE B O 1
ATOM 1424 N N . LYS B 1 29 ? -2.5 -23.078 -21.281 1 92.25 29 LYS B N 1
ATOM 1425 C CA . LYS B 1 29 ? -3.885 -23.531 -21.328 1 92.25 29 LYS B CA 1
ATOM 1426 C C . LYS B 1 29 ? -4.273 -24.234 -20.031 1 92.25 29 LYS B C 1
ATOM 1428 O O . LYS B 1 29 ? -5.391 -24.078 -19.531 1 92.25 29 LYS B O 1
ATOM 1433 N N . GLU B 1 30 ? -3.404 -25.016 -19.531 1 91.81 30 GLU B N 1
ATOM 1434 C CA . GLU B 1 30 ? -3.664 -25.75 -18.281 1 91.81 30 GLU B CA 1
ATOM 1435 C C . GLU B 1 30 ? -3.842 -24.797 -17.109 1 91.81 30 GLU B C 1
ATOM 1437 O O . GLU B 1 30 ? -4.773 -24.953 -16.312 1 91.81 30 GLU B O 1
ATOM 1442 N N . ILE B 1 31 ? -2.949 -23.844 -17 1 92.56 31 ILE B N 1
ATOM 1443 C CA . ILE B 1 31 ? -3.01 -22.875 -15.914 1 92.56 31 ILE B CA 1
ATOM 1444 C C . ILE B 1 31 ? -4.285 -22.047 -16.047 1 92.56 31 ILE B C 1
ATOM 1446 O O . ILE B 1 31 ? -4.988 -21.812 -15.055 1 92.56 31 ILE B O 1
ATOM 1450 N N . ALA B 1 32 ? -4.539 -21.609 -17.266 1 93.38 32 ALA B N 1
ATOM 1451 C CA . ALA B 1 32 ? -5.723 -20.797 -17.531 1 93.38 32 ALA B CA 1
ATOM 1452 C C . ALA B 1 32 ? -6.996 -21.516 -17.125 1 93.38 32 ALA B C 1
ATOM 1454 O O . ALA B 1 32 ? -7.875 -20.938 -16.484 1 93.38 32 ALA B O 1
ATOM 1455 N N . GLU B 1 33 ? -7.094 -22.781 -17.453 1 89.06 33 GLU B N 1
ATOM 1456 C CA . GLU B 1 33 ? -8.266 -23.594 -17.141 1 89.06 33 GLU B CA 1
ATOM 1457 C C . GLU B 1 33 ? -8.383 -23.812 -15.633 1 89.06 33 GLU B C 1
ATOM 1459 O O . GLU B 1 33 ? -9.453 -23.625 -15.055 1 89.06 33 GLU B O 1
ATOM 1464 N N . ARG B 1 34 ? -7.285 -24.172 -15.055 1 87.62 34 ARG B N 1
ATOM 1465 C CA . ARG B 1 34 ? -7.277 -24.484 -13.625 1 87.62 34 ARG B CA 1
ATOM 1466 C C . ARG B 1 34 ? -7.605 -23.25 -12.797 1 87.62 34 ARG B C 1
ATOM 1468 O O . ARG B 1 34 ? -8.281 -23.344 -11.766 1 87.62 34 ARG B O 1
ATOM 1475 N N . GLN B 1 35 ? -7.152 -22 -13.266 1 88.31 35 GLN B N 1
ATOM 1476 C CA . GLN B 1 35 ? -7.262 -20.797 -12.469 1 88.31 35 GLN B CA 1
ATOM 1477 C C . GLN B 1 35 ? -8.359 -19.875 -12.992 1 88.31 35 GLN B C 1
ATOM 1479 O O . GLN B 1 35 ? -8.602 -18.797 -12.445 1 88.31 35 GLN B O 1
ATOM 1484 N N . ALA B 1 36 ? -9.047 -20.297 -14.055 1 87.62 36 ALA B N 1
ATOM 1485 C CA . ALA B 1 36 ? -10.133 -19.531 -14.656 1 87.62 36 ALA B CA 1
ATOM 1486 C C . ALA B 1 36 ? -9.656 -18.125 -15.047 1 87.62 36 ALA B C 1
ATOM 1488 O O . ALA B 1 36 ? -10.289 -17.125 -14.688 1 87.62 36 ALA B O 1
ATOM 1489 N N . ILE B 1 37 ? -8.555 -18.062 -15.672 1 90.56 37 ILE B N 1
ATOM 1490 C CA . ILE B 1 37 ? -7.988 -16.828 -16.219 1 90.56 37 ILE B CA 1
ATOM 1491 C C . ILE B 1 37 ? -8.008 -16.875 -17.734 1 90.56 37 ILE B C 1
ATOM 1493 O O . ILE B 1 37 ? -7.602 -17.875 -18.344 1 90.56 37 ILE B O 1
ATOM 1497 N N . PRO B 1 38 ? -8.555 -15.844 -18.328 1 93.19 38 PRO B N 1
ATOM 1498 C CA . PRO B 1 38 ? -8.5 -15.852 -19.797 1 93.19 38 PRO B CA 1
ATOM 1499 C C . PRO B 1 38 ? -7.094 -16.094 -20.344 1 93.19 38 PRO B C 1
ATOM 1501 O O . PRO B 1 38 ? -6.145 -15.43 -19.922 1 93.19 38 PRO B O 1
ATOM 1504 N N . PRO B 1 39 ? -6.98 -17.031 -21.312 1 94.56 39 PRO B N 1
ATOM 1505 C CA . PRO B 1 39 ? -5.652 -17.406 -21.797 1 94.56 39 PRO B CA 1
ATOM 1506 C C . PRO B 1 39 ? -4.867 -16.234 -22.359 1 94.56 39 PRO B C 1
ATOM 1508 O O . PRO B 1 39 ? -3.656 -16.125 -22.125 1 94.56 39 PRO B O 1
ATOM 1511 N N . ARG B 1 40 ? -5.473 -15.352 -23.047 1 95.31 40 ARG B N 1
ATOM 1512 C CA . ARG B 1 40 ? -4.781 -14.203 -23.609 1 95.31 40 ARG B CA 1
ATOM 1513 C C . ARG B 1 40 ? -4.246 -13.289 -22.531 1 95.31 40 ARG B C 1
ATOM 1515 O O . ARG B 1 40 ? -3.135 -12.766 -22.641 1 95.31 40 ARG B O 1
ATOM 1522 N N . PHE B 1 41 ? -5.055 -13.102 -21.578 1 95 41 PHE B N 1
ATOM 1523 C CA . PHE B 1 41 ? -4.637 -12.273 -20.453 1 95 41 PHE B CA 1
ATOM 1524 C C . PHE B 1 41 ? -3.48 -12.922 -19.703 1 95 41 PHE B C 1
ATOM 1526 O O . PHE B 1 41 ? -2.527 -12.242 -19.312 1 95 41 PHE B O 1
ATOM 1533 N N . LEU B 1 42 ? -3.553 -14.211 -19.531 1 96.56 42 LEU B N 1
ATOM 1534 C CA . LEU B 1 42 ? -2.498 -14.953 -18.844 1 96.56 42 LEU B CA 1
ATOM 1535 C C . LEU B 1 42 ? -1.19 -14.883 -19.625 1 96.56 42 LEU B C 1
ATOM 1537 O O . LEU B 1 42 ? -0.114 -14.773 -19.047 1 96.56 42 LEU B O 1
ATOM 1541 N N . GLU B 1 43 ? -1.298 -14.898 -20.875 1 96.69 43 GLU B N 1
ATOM 1542 C CA . GLU B 1 43 ? -0.111 -14.781 -21.719 1 96.69 43 GLU B CA 1
ATOM 1543 C C . GLU B 1 43 ? 0.589 -13.445 -21.5 1 96.69 43 GLU B C 1
ATOM 1545 O O . GLU B 1 43 ? 1.818 -13.383 -21.422 1 96.69 43 GLU B O 1
ATOM 1550 N N . GLN B 1 44 ? -0.132 -12.414 -21.422 1 97.06 44 GLN B N 1
ATOM 1551 C CA . GLN B 1 44 ? 0.433 -11.094 -21.156 1 97.06 44 GLN B CA 1
ATOM 1552 C C . GLN B 1 44 ? 1.133 -11.055 -19.797 1 97.06 44 GLN B C 1
ATOM 1554 O O . GLN B 1 44 ? 2.23 -10.5 -19.688 1 97.06 44 GLN B O 1
ATOM 1559 N N . ILE B 1 45 ? 0.474 -11.594 -18.891 1 97.56 45 ILE B N 1
ATOM 1560 C CA . ILE B 1 45 ? 1.031 -11.664 -17.547 1 97.56 45 ILE B CA 1
ATOM 1561 C C . ILE B 1 45 ? 2.363 -12.414 -17.578 1 97.56 45 ILE B C 1
ATOM 1563 O O . ILE B 1 45 ? 3.357 -11.945 -17.016 1 97.56 45 ILE B O 1
ATOM 1567 N N . PHE B 1 46 ? 2.398 -13.539 -18.266 1 97.81 46 PHE B N 1
ATOM 1568 C CA . PHE B 1 46 ? 3.596 -14.375 -18.281 1 97.81 46 PHE B CA 1
ATOM 1569 C C . PHE B 1 46 ? 4.711 -13.711 -19.078 1 97.81 46 PHE B C 1
ATOM 1571 O O . PHE B 1 46 ? 5.891 -13.898 -18.781 1 97.81 46 PHE B O 1
ATOM 1578 N N . GLN B 1 47 ? 4.34 -12.93 -20.062 1 97.88 47 GLN B N 1
ATOM 1579 C CA . GLN B 1 47 ? 5.363 -12.172 -20.766 1 97.88 47 GLN B CA 1
ATOM 1580 C C . GLN B 1 47 ? 6.062 -11.188 -19.844 1 97.88 47 GLN B C 1
ATOM 1582 O O . GLN B 1 47 ? 7.293 -11.07 -19.859 1 97.88 47 GLN B O 1
ATOM 1587 N N . ASP B 1 48 ? 5.309 -10.492 -19.062 1 98.06 48 ASP B N 1
ATOM 1588 C CA . ASP B 1 48 ? 5.867 -9.547 -18.109 1 98.06 48 ASP B CA 1
ATOM 1589 C C . ASP B 1 48 ? 6.719 -10.266 -17.062 1 98.06 48 ASP B C 1
ATOM 1591 O O . ASP B 1 48 ? 7.797 -9.789 -16.703 1 98.06 48 ASP B O 1
ATOM 1595 N N . LEU B 1 49 ? 6.23 -11.398 -16.609 1 98.38 49 LEU B N 1
ATOM 1596 C CA . LEU B 1 49 ? 6.953 -12.172 -15.602 1 98.38 49 LEU B CA 1
ATOM 1597 C C . LEU B 1 49 ? 8.258 -12.711 -16.172 1 98.38 49 LEU B C 1
ATOM 1599 O O . LEU B 1 49 ? 9.266 -12.797 -15.461 1 98.38 49 LEU B O 1
ATOM 1603 N N . LYS B 1 50 ? 8.227 -13.125 -17.453 1 98.31 50 LYS B N 1
ATOM 1604 C CA . LYS B 1 50 ? 9.43 -13.594 -18.125 1 98.31 50 LYS B CA 1
ATOM 1605 C C . LYS B 1 50 ? 10.461 -12.477 -18.25 1 98.31 50 LYS B C 1
ATOM 1607 O O . LYS B 1 50 ? 11.648 -12.688 -17.984 1 98.31 50 LYS B O 1
ATOM 1612 N N . ARG B 1 51 ? 10.023 -11.359 -18.594 1 98 51 ARG B N 1
ATOM 1613 C CA . ARG B 1 51 ? 10.906 -10.203 -18.703 1 98 51 ARG B CA 1
ATOM 1614 C C . ARG B 1 51 ? 11.547 -9.875 -17.375 1 98 51 ARG B C 1
ATOM 1616 O O . ARG B 1 51 ? 12.703 -9.43 -17.328 1 98 51 ARG B O 1
ATOM 1623 N N . ALA B 1 52 ? 10.836 -10.133 -16.328 1 97.88 52 ALA B N 1
ATOM 1624 C CA . ALA B 1 52 ? 11.312 -9.828 -14.992 1 97.88 52 ALA B CA 1
ATOM 1625 C C . ALA B 1 52 ? 12.211 -10.945 -14.461 1 97.88 52 ALA B C 1
ATOM 1627 O O . ALA B 1 52 ? 12.734 -10.859 -13.352 1 97.88 52 ALA B O 1
ATOM 1628 N N . GLY B 1 53 ? 12.305 -12.008 -15.156 1 98.12 53 GLY B N 1
ATOM 1629 C CA . GLY B 1 53 ? 13.188 -13.102 -14.781 1 98.12 53 GLY B CA 1
ATOM 1630 C C . GLY B 1 53 ? 12.57 -14.039 -13.758 1 98.12 53 GLY B C 1
ATOM 1631 O O . GLY B 1 53 ? 13.289 -14.734 -13.039 1 98.12 53 GLY B O 1
ATOM 1632 N N . LEU B 1 54 ? 11.266 -14.07 -13.672 1 98.44 54 LEU B N 1
ATOM 1633 C CA . LEU B 1 54 ? 10.602 -14.898 -12.664 1 98.44 54 LEU B CA 1
ATOM 1634 C C . LEU B 1 54 ? 10.172 -16.234 -13.258 1 98.44 54 LEU B C 1
ATOM 1636 O O . LEU B 1 54 ? 10.023 -17.219 -12.539 1 98.44 54 LEU B O 1
ATOM 1640 N N . VAL B 1 55 ? 9.945 -16.25 -14.586 1 98.44 55 VAL B N 1
ATOM 1641 C CA . VAL B 1 55 ? 9.617 -17.484 -15.289 1 98.44 55 VAL B CA 1
ATOM 1642 C C . VAL B 1 55 ? 10.453 -17.594 -16.562 1 98.44 55 VAL B C 1
ATOM 1644 O O . VAL B 1 55 ? 11.039 -16.609 -17.016 1 98.44 55 VAL B O 1
ATOM 1647 N N . ALA B 1 56 ? 10.547 -18.766 -17.047 1 97.88 56 ALA B N 1
ATOM 1648 C CA . ALA B 1 56 ? 11.148 -19.062 -18.344 1 97.88 56 ALA B CA 1
ATOM 1649 C C . ALA B 1 56 ? 10.195 -19.859 -19.219 1 97.88 56 ALA B C 1
ATOM 1651 O O . ALA B 1 56 ? 9.266 -20.5 -18.719 1 97.88 56 ALA B O 1
ATOM 1652 N N . SER B 1 57 ? 10.398 -19.766 -20.531 1 96 57 SER B N 1
ATOM 1653 C CA . SER B 1 57 ? 9.539 -20.5 -21.469 1 96 57 SER B CA 1
ATOM 1654 C C . SER B 1 57 ? 10.305 -21.594 -22.188 1 96 57 SER B C 1
ATOM 1656 O O . SER B 1 57 ? 11.516 -21.484 -22.391 1 96 57 SER B O 1
ATOM 1658 N N . ARG B 1 58 ? 9.609 -22.641 -22.391 1 93.25 58 ARG B N 1
ATOM 1659 C CA . ARG B 1 58 ? 10.117 -23.75 -23.172 1 93.25 58 ARG B CA 1
ATOM 1660 C C . ARG B 1 58 ? 9.195 -24.062 -24.344 1 93.25 58 ARG B C 1
ATOM 1662 O O . ARG B 1 58 ? 7.977 -24.172 -24.172 1 93.25 58 ARG B O 1
ATOM 1669 N N . ARG B 1 59 ? 9.859 -24.172 -25.469 1 89.69 59 ARG B N 1
ATOM 1670 C CA . ARG B 1 59 ? 9.07 -24.469 -26.672 1 89.69 59 ARG B CA 1
ATOM 1671 C C . ARG B 1 59 ? 8.812 -25.953 -26.812 1 89.69 59 ARG B C 1
ATOM 1673 O O . ARG B 1 59 ? 9.5 -26.781 -26.188 1 89.69 59 ARG B O 1
ATOM 1680 N N . GLY B 1 60 ? 7.77 -26.375 -27.625 1 86.06 60 GLY B N 1
ATOM 1681 C CA . GLY B 1 60 ? 7.48 -27.766 -27.938 1 86.06 60 GLY B CA 1
ATOM 1682 C C . GLY B 1 60 ? 6.199 -28.281 -27.281 1 86.06 60 GLY B C 1
ATOM 1683 O O . GLY B 1 60 ? 5.574 -27.562 -26.5 1 86.06 60 GLY B O 1
ATOM 1684 N N . PRO B 1 61 ? 5.777 -29.484 -27.562 1 82.81 61 PRO B N 1
ATOM 1685 C CA . PRO B 1 61 ? 4.52 -30.047 -27.078 1 82.81 61 PRO B CA 1
ATOM 1686 C C . PRO B 1 61 ? 4.469 -30.188 -25.562 1 82.81 61 PRO B C 1
ATOM 1688 O O . PRO B 1 61 ? 3.385 -30.156 -24.969 1 82.81 61 PRO B O 1
ATOM 1691 N N . ARG B 1 62 ? 5.617 -30.359 -24.938 1 83.06 62 ARG B N 1
ATOM 1692 C CA . ARG B 1 62 ? 5.668 -30.438 -23.469 1 83.06 62 ARG B CA 1
ATOM 1693 C C . ARG B 1 62 ? 6.227 -29.156 -22.875 1 83.06 62 ARG B C 1
ATOM 1695 O O . ARG B 1 62 ? 6.742 -29.156 -21.766 1 83.06 62 ARG B O 1
ATOM 1702 N N . GLY B 1 63 ? 6.086 -28.156 -23.75 1 92 63 GLY B N 1
ATOM 1703 C CA . GLY B 1 63 ? 6.641 -26.891 -23.297 1 92 63 GLY B CA 1
ATOM 1704 C C . GLY B 1 63 ? 5.688 -26.109 -22.422 1 92 63 GLY B C 1
ATOM 1705 O O . GLY B 1 63 ? 4.828 -26.688 -21.75 1 92 63 GLY B O 1
ATOM 1706 N N . GLY B 1 64 ? 5.988 -24.781 -22.328 1 94.44 64 GLY B N 1
ATOM 1707 C CA . GLY B 1 64 ? 5.238 -23.891 -21.453 1 94.44 64 GLY B CA 1
ATOM 1708 C C . GLY B 1 64 ? 6.125 -23 -20.609 1 94.44 64 GLY B C 1
ATOM 1709 O O . GLY B 1 64 ? 7.207 -22.594 -21.047 1 94.44 64 GLY B O 1
ATOM 1710 N N . TYR B 1 65 ? 5.516 -22.656 -19.516 1 96.62 65 TYR B N 1
ATOM 1711 C CA . TYR B 1 65 ? 6.25 -21.781 -18.625 1 96.62 65 TYR B CA 1
ATOM 1712 C C . TYR B 1 65 ? 6.68 -22.516 -17.359 1 96.62 65 TYR B C 1
ATOM 1714 O O . TYR B 1 65 ? 5.941 -23.344 -16.828 1 96.62 65 TYR B O 1
ATOM 1722 N N . GLN B 1 66 ? 7.887 -22.234 -16.953 1 97.38 66 GLN B N 1
ATOM 1723 C CA . GLN B 1 66 ? 8.422 -22.797 -15.711 1 97.38 66 GLN B CA 1
ATOM 1724 C C . GLN B 1 66 ? 9 -21.688 -14.828 1 97.38 66 GLN B C 1
ATOM 1726 O O . GLN B 1 66 ? 9.297 -20.594 -15.312 1 97.38 66 GLN B O 1
ATOM 1731 N N . LEU B 1 67 ? 9.094 -21.969 -13.531 1 98 67 LEU B N 1
ATOM 1732 C CA . LEU B 1 67 ? 9.734 -20.984 -12.648 1 98 67 LEU B CA 1
ATOM 1733 C C . LEU B 1 67 ? 11.211 -20.828 -12.992 1 98 67 LEU B C 1
ATOM 1735 O O . LEU B 1 67 ? 11.898 -21.812 -13.281 1 98 67 LEU B O 1
ATOM 1739 N N . ALA B 1 68 ? 11.703 -19.641 -13 1 98.06 68 ALA B N 1
ATOM 1740 C CA . ALA B 1 68 ? 13.109 -19.375 -13.297 1 98.06 68 ALA B CA 1
ATOM 1741 C C . ALA B 1 68 ? 13.969 -19.469 -12.039 1 98.06 68 ALA B C 1
ATOM 1743 O O . ALA B 1 68 ? 15.195 -19.484 -12.125 1 98.06 68 ALA B O 1
ATOM 1744 N N . LYS B 1 69 ? 13.352 -19.453 -10.867 1 96.75 69 LYS B N 1
ATOM 1745 C CA . LYS B 1 69 ? 13.961 -19.562 -9.547 1 96.75 69 LYS B CA 1
ATOM 1746 C C . LYS B 1 69 ? 13.172 -20.516 -8.656 1 96.75 69 LYS B C 1
ATOM 1748 O O . LYS B 1 69 ? 12.016 -20.828 -8.953 1 96.75 69 LYS B O 1
ATOM 1753 N N . ALA B 1 70 ? 13.852 -20.984 -7.629 1 97.69 70 ALA B N 1
ATOM 1754 C CA . ALA B 1 70 ? 13.117 -21.797 -6.66 1 97.69 70 ALA B CA 1
ATOM 1755 C C . ALA B 1 70 ? 11.992 -21 -6.012 1 97.69 70 ALA B C 1
ATOM 1757 O O . ALA B 1 70 ? 12.125 -19.797 -5.789 1 97.69 70 ALA B O 1
ATOM 1758 N N . PRO B 1 71 ? 10.883 -21.672 -5.668 1 98.12 71 PRO B N 1
ATOM 1759 C CA . PRO B 1 71 ? 9.766 -20.984 -5.02 1 98.12 71 PRO B CA 1
ATOM 1760 C C . PRO B 1 71 ? 10.188 -20.188 -3.795 1 98.12 71 PRO B C 1
ATOM 1762 O O . PRO B 1 71 ? 9.609 -19.125 -3.514 1 98.12 71 PRO B O 1
ATOM 1765 N N . ALA B 1 72 ? 11.242 -20.641 -3.049 1 97.94 72 ALA B N 1
ATOM 1766 C CA . ALA B 1 72 ? 11.719 -19.984 -1.836 1 97.94 72 ALA B CA 1
ATOM 1767 C C . ALA B 1 72 ? 12.414 -18.656 -2.164 1 97.94 72 ALA B C 1
ATOM 1769 O O . ALA B 1 72 ? 12.594 -17.812 -1.286 1 97.94 72 ALA B O 1
ATOM 1770 N N . GLU B 1 73 ? 12.75 -18.484 -3.414 1 98.06 73 GLU B N 1
ATOM 1771 C CA . GLU B 1 73 ? 13.484 -17.297 -3.844 1 98.06 73 GLU B CA 1
ATOM 1772 C C . GLU B 1 73 ? 12.562 -16.297 -4.535 1 98.06 73 GLU B C 1
ATOM 1774 O O . GLU B 1 73 ? 12.984 -15.203 -4.902 1 98.06 73 GLU B O 1
ATOM 1779 N N . ILE B 1 74 ? 11.359 -16.703 -4.816 1 98.38 74 ILE B N 1
ATOM 1780 C CA . ILE B 1 74 ? 10.375 -15.812 -5.434 1 98.38 74 ILE B CA 1
ATOM 1781 C C . ILE B 1 74 ? 9.461 -15.234 -4.363 1 98.38 74 ILE B C 1
ATOM 1783 O O . ILE B 1 74 ? 8.742 -15.969 -3.684 1 98.38 74 ILE B O 1
ATOM 1787 N N . ARG B 1 75 ? 9.516 -13.953 -4.258 1 98.06 75 ARG B N 1
ATOM 1788 C CA . ARG B 1 75 ? 8.719 -13.266 -3.25 1 98.06 75 ARG B CA 1
ATOM 1789 C C . ARG B 1 75 ? 7.48 -12.625 -3.871 1 98.06 75 ARG B C 1
ATOM 1791 O O . ARG B 1 75 ? 7.473 -12.312 -5.066 1 98.06 75 ARG B O 1
ATOM 1798 N N . LEU B 1 76 ? 6.434 -12.43 -3.061 1 96.12 76 LEU B N 1
ATOM 1799 C CA . LEU B 1 76 ? 5.234 -11.742 -3.52 1 96.12 76 LEU B CA 1
ATOM 1800 C C . LEU B 1 76 ? 5.586 -10.383 -4.121 1 96.12 76 LEU B C 1
ATOM 1802 O O . LEU B 1 76 ? 5.023 -9.992 -5.148 1 96.12 76 LEU B O 1
ATOM 1806 N N . GLY B 1 77 ? 6.535 -9.688 -3.477 1 94.62 77 GLY B N 1
ATOM 1807 C CA . GLY B 1 77 ? 6.961 -8.383 -3.951 1 94.62 77 GLY B CA 1
ATOM 1808 C C . GLY B 1 77 ? 7.559 -8.422 -5.348 1 94.62 77 GLY B C 1
ATOM 1809 O O . GLY B 1 77 ? 7.395 -7.48 -6.125 1 94.62 77 GLY B O 1
ATOM 1810 N N . ASP B 1 78 ? 8.266 -9.469 -5.637 1 97.06 78 ASP B N 1
ATOM 1811 C CA . ASP B 1 78 ? 8.836 -9.633 -6.973 1 97.06 78 ASP B CA 1
ATOM 1812 C C . ASP B 1 78 ? 7.742 -9.641 -8.039 1 97.06 78 ASP B C 1
ATOM 1814 O O . ASP B 1 78 ? 7.879 -8.992 -9.078 1 97.06 78 ASP B O 1
ATOM 1818 N N . ILE B 1 79 ? 6.695 -10.344 -7.738 1 96.75 79 ILE B N 1
ATOM 1819 C CA . ILE B 1 79 ? 5.605 -10.5 -8.695 1 96.75 79 ILE B CA 1
ATOM 1820 C C . ILE B 1 79 ? 4.844 -9.188 -8.836 1 96.75 79 ILE B C 1
ATOM 1822 O O . ILE B 1 79 ? 4.578 -8.734 -9.953 1 96.75 79 ILE B O 1
ATOM 1826 N N . VAL B 1 80 ? 4.578 -8.586 -7.77 1 92.56 80 VAL B N 1
ATOM 1827 C CA . VAL B 1 80 ? 3.838 -7.328 -7.777 1 92.56 80 VAL B CA 1
ATOM 1828 C C . VAL B 1 80 ? 4.645 -6.262 -8.516 1 92.56 80 VAL B C 1
ATOM 1830 O O . VAL B 1 80 ? 4.105 -5.543 -9.359 1 92.56 80 VAL B O 1
ATOM 1833 N N . ARG B 1 81 ? 5.918 -6.133 -8.25 1 92.88 81 ARG B N 1
ATOM 1834 C CA . ARG B 1 81 ? 6.758 -5.148 -8.922 1 92.88 81 ARG B CA 1
ATOM 1835 C C . ARG B 1 81 ? 6.816 -5.41 -10.43 1 92.88 81 ARG B C 1
ATOM 1837 O O . ARG B 1 81 ? 6.805 -4.473 -11.227 1 92.88 81 ARG B O 1
ATOM 1844 N N . ALA B 1 82 ? 6.859 -6.613 -10.758 1 95.56 82 ALA B N 1
ATOM 1845 C CA . ALA B 1 82 ? 6.957 -6.98 -12.172 1 95.56 82 ALA B CA 1
ATOM 1846 C C . ALA B 1 82 ? 5.68 -6.613 -12.922 1 95.56 82 ALA B C 1
ATOM 1848 O O . ALA B 1 82 ? 5.73 -6.246 -14.102 1 95.56 82 ALA B O 1
ATOM 1849 N N . LEU B 1 83 ? 4.582 -6.691 -12.266 1 94.44 83 LEU B N 1
ATOM 1850 C CA . LEU B 1 83 ? 3.312 -6.605 -12.977 1 94.44 83 LEU B CA 1
ATOM 1851 C C . LEU B 1 83 ? 2.656 -5.246 -12.75 1 94.44 83 LEU B C 1
ATOM 1853 O O . LEU B 1 83 ? 1.878 -4.781 -13.586 1 94.44 83 LEU B O 1
ATOM 1857 N N . GLU B 1 84 ? 2.912 -4.66 -11.594 1 85.88 84 GLU B N 1
ATOM 1858 C CA . GLU B 1 84 ? 2.182 -3.453 -11.227 1 85.88 84 GLU B CA 1
ATOM 1859 C C . GLU B 1 84 ? 3.123 -2.26 -11.086 1 85.88 84 GLU B C 1
ATOM 1861 O O . GLU B 1 84 ? 2.68 -1.109 -11.07 1 85.88 84 GLU B O 1
ATOM 1866 N N . GLY B 1 85 ? 4.352 -2.508 -11.023 1 85.75 85 GLY B N 1
ATOM 1867 C CA . GLY B 1 85 ? 5.293 -1.434 -10.758 1 85.75 85 GLY B CA 1
ATOM 1868 C C . GLY B 1 85 ? 5.68 -1.329 -9.289 1 85.75 85 GLY B C 1
ATOM 1869 O O . GLY B 1 85 ? 5.426 -2.248 -8.508 1 85.75 85 GLY B O 1
ATOM 1870 N N . PRO B 1 86 ? 6.312 -0.189 -8.922 1 83.56 86 PRO B N 1
ATOM 1871 C CA . PRO B 1 86 ? 6.824 -0.045 -7.559 1 83.56 86 PRO B CA 1
ATOM 1872 C C . PRO B 1 86 ? 5.723 -0.11 -6.504 1 83.56 86 PRO B C 1
ATOM 1874 O O . PRO B 1 86 ? 4.617 0.391 -6.73 1 83.56 86 PRO B O 1
ATOM 1877 N N . ILE B 1 87 ? 5.941 -0.854 -5.371 1 76.62 87 ILE B N 1
ATOM 1878 C CA . ILE B 1 87 ? 5.016 -1.006 -4.254 1 76.62 87 ILE B CA 1
ATOM 1879 C C . ILE B 1 87 ? 5.055 0.245 -3.377 1 76.62 87 ILE B C 1
ATOM 1881 O O . ILE B 1 87 ? 4.039 0.639 -2.801 1 76.62 87 ILE B O 1
ATOM 1885 N N . ALA B 1 88 ? 6.145 0.993 -3.297 1 65.69 88 ALA B N 1
ATOM 1886 C CA . ALA B 1 88 ? 6.402 2.078 -2.355 1 65.69 88 ALA B CA 1
ATOM 1887 C C . ALA B 1 88 ? 5.383 3.205 -2.523 1 65.69 88 ALA B C 1
ATOM 1889 O O . ALA B 1 88 ? 4.863 3.418 -3.619 1 65.69 88 ALA B O 1
ATOM 1890 N N . VAL B 1 89 ? 5 3.715 -1.305 1 63 89 VAL B N 1
ATOM 1891 C CA . VAL B 1 89 ? 4.215 4.941 -1.228 1 63 89 VAL B CA 1
ATOM 1892 C C . VAL B 1 89 ? 5.066 6.133 -1.664 1 63 89 VAL B C 1
ATOM 1894 O O . VAL B 1 89 ? 6.039 6.484 -0.993 1 63 89 VAL B O 1
ATOM 1897 N N . SER B 1 90 ? 5.668 6.027 -2.893 1 57.06 90 SER B N 1
ATOM 1898 C CA . SER B 1 90 ? 6.734 6.934 -3.301 1 57.06 90 SER B CA 1
ATOM 1899 C C . SER B 1 90 ? 6.293 8.391 -3.188 1 57.06 90 SER B C 1
ATOM 1901 O O . SER B 1 90 ? 5.098 8.688 -3.211 1 57.06 90 SER B O 1
ATOM 1903 N N . ALA B 1 91 ? 7.41 9.164 -2.902 1 54.16 91 ALA B N 1
ATOM 1904 C CA . ALA B 1 91 ? 7.406 10.625 -2.865 1 54.16 91 ALA B CA 1
ATOM 1905 C C . ALA B 1 91 ? 6.828 11.203 -4.152 1 54.16 91 ALA B C 1
ATOM 1907 O O . ALA B 1 91 ? 6.938 10.594 -5.219 1 54.16 91 ALA B O 1
ATOM 1908 N N . PRO B 1 92 ? 5.91 12.156 -3.93 1 51.31 92 PRO B N 1
ATOM 1909 C CA . PRO B 1 92 ? 5.465 12.836 -5.148 1 51.31 92 PRO B CA 1
ATOM 1910 C C . PRO B 1 92 ? 6.594 13.047 -6.148 1 51.31 92 PRO B C 1
ATOM 1912 O O . PRO B 1 92 ? 7.754 13.195 -5.754 1 51.31 92 PRO B O 1
ATOM 1915 N N . LYS B 1 93 ? 6.422 12.508 -7.352 1 48.53 93 LYS B N 1
ATOM 1916 C CA . LYS B 1 93 ? 7.348 13.062 -8.336 1 48.53 93 LYS B CA 1
ATOM 1917 C C . LYS B 1 93 ? 7.672 14.516 -8.031 1 48.53 93 LYS B C 1
ATOM 1919 O O . LYS B 1 93 ? 6.863 15.234 -7.441 1 48.53 93 LYS B O 1
ATOM 1924 N N . ASP B 1 94 ? 8.984 14.875 -8.156 1 44.5 94 ASP B N 1
ATOM 1925 C CA . ASP B 1 94 ? 9.602 16.188 -8.047 1 44.5 94 ASP B CA 1
ATOM 1926 C C . ASP B 1 94 ? 8.641 17.297 -8.5 1 44.5 94 ASP B C 1
ATOM 1928 O O . ASP B 1 94 ? 8.547 17.594 -9.688 1 44.5 94 ASP B O 1
ATOM 1932 N N . ASP B 1 95 ? 7.48 17.266 -8.297 1 44.25 95 ASP B N 1
ATOM 1933 C CA . ASP B 1 95 ? 7.059 18.562 -8.812 1 44.25 95 ASP B CA 1
ATOM 1934 C C . ASP B 1 95 ? 7.91 19.688 -8.227 1 44.25 95 ASP B C 1
ATOM 1936 O O . ASP B 1 95 ? 8.039 19.812 -7.008 1 44.25 95 ASP B O 1
ATOM 1940 N N . ALA B 1 96 ? 9.008 20.172 -8.898 1 41.94 96 ALA B N 1
ATOM 1941 C CA . ALA B 1 96 ? 9.938 21.297 -8.797 1 41.94 96 ALA B CA 1
ATOM 1942 C C . ALA B 1 96 ? 9.375 22.391 -7.898 1 41.94 96 ALA B C 1
ATOM 1944 O O . ALA B 1 96 ? 10.133 23.141 -7.289 1 41.94 96 ALA B O 1
ATOM 1945 N N . SER B 1 97 ? 8.156 22.688 -7.996 1 43.81 97 SER B N 1
ATOM 1946 C CA . SER B 1 97 ? 7.664 23.938 -7.41 1 43.81 97 SER B CA 1
ATOM 1947 C C . SER B 1 97 ? 7.57 23.828 -5.891 1 43.81 97 SER B C 1
ATOM 1949 O O . SER B 1 97 ? 7.27 24.812 -5.215 1 43.81 97 SER B O 1
ATOM 1951 N N . ALA B 1 98 ? 7.727 22.641 -5.238 1 48.81 98 ALA B N 1
ATOM 1952 C CA . ALA B 1 98 ? 7.484 22.359 -3.824 1 48.81 98 ALA B CA 1
ATOM 1953 C C . ALA B 1 98 ? 8.594 22.938 -2.951 1 48.81 98 ALA B C 1
ATOM 1955 O O . ALA B 1 98 ? 8.625 22.703 -1.741 1 48.81 98 ALA B O 1
ATOM 1956 N N . GLN B 1 99 ? 9.617 23.438 -3.537 1 49.22 99 GLN B N 1
ATOM 1957 C CA . GLN B 1 99 ? 10.727 23.984 -2.752 1 49.22 99 GLN B CA 1
ATOM 1958 C C . GLN B 1 99 ? 10.266 25.141 -1.87 1 49.22 99 GLN B C 1
ATOM 1960 O O . GLN B 1 99 ? 10.898 25.453 -0.863 1 49.22 99 GLN B O 1
ATOM 1965 N N . GLU B 1 100 ? 9.133 25.625 -2.207 1 55.5 100 GLU B N 1
ATOM 1966 C CA . GLU B 1 100 ? 8.945 26.891 -1.502 1 55.5 100 GLU B CA 1
ATOM 1967 C C . GLU B 1 100 ? 8.18 26.688 -0.197 1 55.5 100 GLU B C 1
ATOM 1969 O O . GLU B 1 100 ? 8.227 27.531 0.693 1 55.5 100 GLU B O 1
ATOM 1974 N N . GLY B 1 101 ? 7.68 25.422 0.149 1 60.38 101 GLY B N 1
ATOM 1975 C CA . GLY B 1 101 ? 7.004 25.266 1.426 1 60.38 101 GLY B CA 1
ATOM 1976 C C . GLY B 1 101 ? 7.953 24.984 2.574 1 60.38 101 GLY B C 1
ATOM 1977 O O . GLY B 1 101 ? 9.172 25.125 2.428 1 60.38 101 GLY B O 1
ATOM 1978 N N . ASP B 1 102 ? 7.383 25.109 3.764 1 70.94 102 ASP B N 1
ATOM 1979 C CA . ASP B 1 102 ? 8.195 24.797 4.938 1 70.94 102 ASP B CA 1
ATOM 1980 C C . ASP B 1 102 ? 8.922 23.469 4.758 1 70.94 102 ASP B C 1
ATOM 1982 O O . ASP B 1 102 ? 8.305 22.406 4.773 1 70.94 102 ASP B O 1
ATOM 1986 N N . ALA B 1 103 ? 10.141 23.641 4.348 1 73.06 103 ALA B N 1
ATOM 1987 C CA . ALA B 1 103 ? 11.031 22.5 4.082 1 73.06 103 ALA B CA 1
ATOM 1988 C C . ALA B 1 103 ? 10.992 21.5 5.223 1 73.06 103 ALA B C 1
ATOM 1990 O O . ALA B 1 103 ? 11.102 20.281 4.996 1 73.06 103 ALA B O 1
ATOM 1991 N N . THR B 1 104 ? 10.641 22.062 6.398 1 72.81 104 THR B N 1
ATOM 1992 C CA . THR B 1 104 ? 10.648 21.188 7.566 1 72.81 104 THR B CA 1
ATOM 1993 C C . THR B 1 104 ? 9.461 20.234 7.535 1 72.81 104 THR B C 1
ATOM 1995 O O . THR B 1 104 ? 9.625 19.016 7.691 1 72.81 104 THR B O 1
ATOM 1998 N N . SER B 1 105 ? 8.336 20.859 7.352 1 78.88 105 SER B N 1
ATOM 1999 C CA . SER B 1 105 ? 7.121 20.047 7.34 1 78.88 105 SER B CA 1
ATOM 2000 C C . SER B 1 105 ? 7.188 18.984 6.25 1 78.88 105 SER B C 1
ATOM 2002 O O . SER B 1 105 ? 6.797 17.828 6.477 1 78.88 105 SER B O 1
ATOM 2004 N N . ARG B 1 106 ? 7.793 19.359 5.223 1 84.94 106 ARG B N 1
ATOM 2005 C CA . ARG B 1 106 ? 7.922 18.438 4.102 1 84.94 106 ARG B CA 1
ATOM 2006 C C . ARG B 1 106 ? 8.883 17.297 4.438 1 84.94 106 ARG B C 1
ATOM 2008 O O . ARG B 1 106 ? 8.594 16.141 4.145 1 84.94 106 ARG B O 1
ATOM 2015 N N . GLN B 1 107 ? 9.914 17.688 5.059 1 87 107 GLN B N 1
ATOM 2016 C CA . GLN B 1 107 ? 10.906 16.672 5.395 1 87 107 GLN B CA 1
ATOM 2017 C C . GLN B 1 107 ? 10.336 15.656 6.383 1 87 107 GLN B C 1
ATOM 2019 O O . GLN B 1 107 ? 10.516 14.445 6.215 1 87 107 GLN B O 1
ATOM 2024 N N . VAL B 1 108 ? 9.609 16.125 7.398 1 92 108 VAL B N 1
ATOM 2025 C CA . VAL B 1 108 ? 9.078 15.273 8.453 1 92 108 VAL B CA 1
ATOM 2026 C C . VAL B 1 108 ? 8.055 14.305 7.859 1 92 108 VAL B C 1
ATOM 2028 O O . VAL B 1 108 ? 8.117 13.102 8.094 1 92 108 VAL B O 1
ATOM 2031 N N . THR B 1 109 ? 7.176 14.844 7.07 1 92.12 109 THR B N 1
ATOM 2032 C CA . THR B 1 109 ? 6.113 14 6.531 1 92.12 109 THR B CA 1
ATOM 2033 C C . THR B 1 109 ? 6.656 13.07 5.445 1 92.12 109 THR B C 1
ATOM 2035 O O . THR B 1 109 ? 6.258 11.906 5.359 1 92.12 109 THR B O 1
ATOM 2038 N N . GLU B 1 110 ? 7.574 13.547 4.652 1 88.69 110 GLU B N 1
ATOM 2039 C CA . GLU B 1 110 ? 8.195 12.719 3.623 1 88.69 110 GLU B CA 1
ATOM 2040 C C . GLU B 1 110 ? 8.969 11.555 4.238 1 88.69 110 GLU B C 1
ATOM 2042 O O . GLU B 1 110 ? 8.938 10.438 3.721 1 88.69 110 GLU B O 1
ATOM 2047 N N . GLU B 1 111 ? 9.617 11.867 5.305 1 90.75 111 GLU B N 1
ATOM 2048 C CA . GLU B 1 111 ? 10.359 10.805 5.988 1 90.75 111 GLU B CA 1
ATOM 2049 C C . GLU B 1 111 ? 9.414 9.773 6.59 1 90.75 111 GLU B C 1
ATOM 2051 O O . GLU B 1 111 ? 9.711 8.578 6.586 1 90.75 111 GLU B O 1
ATOM 2056 N N . ALA B 1 112 ? 8.367 10.258 7.16 1 91.62 112 ALA B N 1
ATOM 2057 C CA . ALA B 1 112 ? 7.375 9.336 7.715 1 91.62 112 ALA B CA 1
ATOM 2058 C C . ALA B 1 112 ? 6.824 8.406 6.633 1 91.62 112 ALA B C 1
ATOM 2060 O O . ALA B 1 112 ? 6.711 7.199 6.844 1 91.62 112 ALA B O 1
ATOM 2061 N N . PHE B 1 113 ? 6.574 8.953 5.492 1 90.12 113 PHE B N 1
ATOM 2062 C CA . PHE B 1 113 ? 6.051 8.148 4.395 1 90.12 113 PHE B CA 1
ATOM 2063 C C . PHE B 1 113 ? 7.109 7.188 3.875 1 90.12 113 PHE B C 1
ATOM 2065 O O . PHE B 1 113 ? 6.801 6.051 3.514 1 90.12 113 PHE B O 1
ATOM 2072 N N . ALA B 1 114 ? 8.312 7.672 3.816 1 89.94 114 ALA B N 1
ATOM 2073 C CA . ALA B 1 114 ? 9.398 6.809 3.373 1 89.94 114 ALA B CA 1
ATOM 2074 C C . ALA B 1 114 ? 9.539 5.594 4.289 1 89.94 114 ALA B C 1
ATOM 2076 O O . ALA B 1 114 ? 9.758 4.477 3.816 1 89.94 114 ALA B O 1
ATOM 2077 N N . GLU B 1 115 ? 9.414 5.863 5.535 1 92.62 115 GLU B N 1
ATOM 2078 C CA . GLU B 1 115 ? 9.508 4.777 6.508 1 92.62 115 GLU B CA 1
ATOM 2079 C C . GLU B 1 115 ? 8.352 3.797 6.34 1 92.62 115 GLU B C 1
ATOM 2081 O O . GLU B 1 115 ? 8.547 2.58 6.359 1 92.62 115 GLU B O 1
ATOM 2086 N N . VAL B 1 116 ? 7.184 4.305 6.203 1 91.81 116 VAL B N 1
ATOM 2087 C CA . VAL B 1 116 ? 6.008 3.465 5.992 1 91.81 116 VAL B CA 1
ATOM 2088 C C . VAL B 1 116 ? 6.168 2.676 4.695 1 91.81 116 VAL B C 1
ATOM 2090 O O . VAL B 1 116 ? 5.867 1.479 4.648 1 91.81 116 VAL B O 1
ATOM 2093 N N . SER B 1 117 ? 6.676 3.326 3.66 1 90 117 SER B N 1
ATOM 2094 C CA . SER B 1 117 ? 6.895 2.684 2.369 1 90 117 SER B CA 1
ATOM 2095 C C . SER B 1 117 ? 7.836 1.491 2.496 1 90 117 SER B C 1
ATOM 2097 O O . SER B 1 117 ? 7.578 0.424 1.937 1 90 117 SER B O 1
ATOM 2099 N N . LYS B 1 118 ? 8.891 1.702 3.225 1 92.5 118 LYS B N 1
ATOM 2100 C CA . LYS B 1 118 ? 9.859 0.627 3.432 1 92.5 118 LYS B CA 1
ATOM 2101 C C . LYS B 1 118 ? 9.219 -0.551 4.16 1 92.5 118 LYS B C 1
ATOM 2103 O O . LYS B 1 118 ? 9.484 -1.709 3.832 1 92.5 118 LYS B O 1
ATOM 2108 N N . ARG B 1 119 ? 8.414 -0.26 5.113 1 93.38 119 ARG B N 1
ATOM 2109 C CA . ARG B 1 119 ? 7.73 -1.31 5.859 1 93.38 119 ARG B CA 1
ATOM 2110 C C . ARG B 1 119 ? 6.734 -2.055 4.977 1 93.38 119 ARG B C 1
ATOM 2112 O O . ARG B 1 119 ? 6.594 -3.275 5.086 1 93.38 119 ARG B O 1
ATOM 2119 N N . ILE B 1 120 ? 6.086 -1.375 4.16 1 90.19 120 ILE B N 1
ATOM 2120 C CA . ILE B 1 120 ? 5.113 -1.979 3.254 1 90.19 120 ILE B CA 1
ATOM 2121 C C . ILE B 1 120 ? 5.832 -2.908 2.275 1 90.19 120 ILE B C 1
ATOM 2123 O O . ILE B 1 120 ? 5.391 -4.039 2.047 1 90.19 120 ILE B O 1
ATOM 2127 N N . GLU B 1 121 ? 6.902 -2.381 1.711 1 91.56 121 GLU B N 1
ATOM 2128 C CA . GLU B 1 121 ? 7.695 -3.219 0.815 1 91.56 121 GLU B CA 1
ATOM 2129 C C . GLU B 1 121 ? 8.125 -4.512 1.506 1 91.56 121 GLU B C 1
ATOM 2131 O O . GLU B 1 121 ? 8.094 -5.586 0.902 1 91.56 121 GLU B O 1
ATOM 2136 N N . ALA B 1 122 ? 8.477 -4.398 2.701 1 94.31 122 ALA B N 1
ATOM 2137 C CA . ALA B 1 122 ? 8.914 -5.562 3.467 1 94.31 122 ALA B CA 1
ATOM 2138 C C . ALA B 1 122 ? 7.773 -6.559 3.66 1 94.31 122 ALA B C 1
ATOM 2140 O O . ALA B 1 122 ? 7.996 -7.77 3.68 1 94.31 122 ALA B O 1
ATOM 2141 N N . CY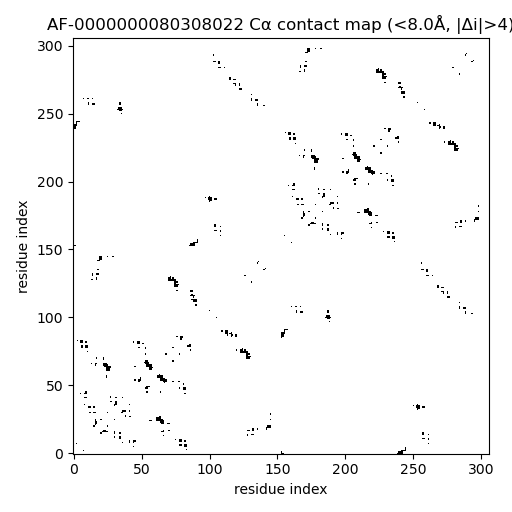S B 1 123 ? 6.562 -6.09 3.807 1 93.06 123 CYS B N 1
ATOM 2142 C CA . CYS B 1 123 ? 5.41 -6.965 3.973 1 93.06 123 CYS B CA 1
ATOM 2143 C C . CYS B 1 123 ? 5.242 -7.883 2.768 1 93.06 123 CYS B C 1
ATOM 2145 O O . CYS B 1 123 ? 4.887 -9.055 2.916 1 93.06 123 CYS B O 1
ATOM 2147 N N . PHE B 1 124 ? 5.516 -7.363 1.587 1 92.69 124 PHE B N 1
ATOM 2148 C CA . PHE B 1 124 ? 5.406 -8.156 0.369 1 92.69 124 PHE B CA 1
ATOM 2149 C C . PHE B 1 124 ? 6.621 -9.062 0.201 1 92.69 124 PHE B C 1
ATOM 2151 O O . PHE B 1 124 ? 6.496 -10.211 -0.224 1 92.69 124 PHE B O 1
ATOM 2158 N N . ASP B 1 125 ? 7.75 -8.523 0.6 1 96 125 ASP B N 1
ATOM 2159 C CA . ASP B 1 125 ? 9.008 -9.219 0.353 1 96 125 ASP B CA 1
ATOM 2160 C C . ASP B 1 125 ? 9.227 -10.336 1.377 1 96 125 ASP B C 1
ATOM 2162 O O . ASP B 1 125 ? 10.07 -11.211 1.178 1 96 125 ASP B O 1
ATOM 2166 N N . ASP B 1 126 ? 8.469 -10.336 2.414 1 96.88 126 ASP B N 1
ATOM 2167 C CA . ASP B 1 126 ? 8.633 -11.32 3.479 1 96.88 126 ASP B CA 1
ATOM 2168 C C . ASP B 1 126 ? 7.883 -12.609 3.154 1 96.88 126 ASP B C 1
ATOM 2170 O O . ASP B 1 126 ? 8.047 -13.617 3.842 1 96.88 126 ASP B O 1
ATOM 2174 N N . VAL B 1 127 ? 7.055 -12.664 2.141 1 97.38 127 VAL B N 1
ATOM 2175 C CA . VAL B 1 127 ? 6.254 -13.82 1.767 1 97.38 127 VAL B CA 1
ATOM 2176 C C . VAL B 1 127 ? 6.801 -14.43 0.477 1 97.38 127 VAL B C 1
ATOM 2178 O O . VAL B 1 127 ? 6.902 -13.75 -0.544 1 97.38 127 VAL B O 1
ATOM 2181 N N . THR B 1 128 ? 7.145 -15.703 0.544 1 98.25 128 THR B N 1
ATOM 2182 C CA . THR B 1 128 ? 7.641 -16.391 -0.638 1 98.25 128 THR B CA 1
ATOM 2183 C C . THR B 1 128 ? 6.559 -17.297 -1.235 1 98.25 128 THR B C 1
ATOM 2185 O O . THR B 1 128 ? 5.555 -17.578 -0.58 1 98.25 128 THR B O 1
ATOM 2188 N N . ILE B 1 129 ? 6.793 -17.641 -2.467 1 97.88 129 ILE B N 1
ATOM 2189 C CA . ILE B 1 129 ? 5.891 -18.578 -3.111 1 97.88 129 ILE B CA 1
ATOM 2190 C C . ILE B 1 129 ? 5.941 -19.922 -2.383 1 97.88 129 ILE B C 1
ATOM 2192 O O . ILE B 1 129 ? 4.934 -20.625 -2.283 1 97.88 129 ILE B O 1
ATOM 2196 N N . GLU B 1 130 ? 7.098 -20.297 -1.834 1 97.81 130 GLU B N 1
ATOM 2197 C CA . GLU B 1 130 ? 7.191 -21.5 -1.019 1 97.81 130 GLU B CA 1
ATOM 2198 C C . GLU B 1 130 ? 6.25 -21.438 0.181 1 97.81 130 GLU B C 1
ATOM 2200 O O . GLU B 1 130 ? 5.602 -22.422 0.527 1 97.81 130 GLU B O 1
ATOM 2205 N N . ASP B 1 131 ? 6.203 -20.281 0.844 1 97.44 131 ASP B N 1
ATOM 2206 C CA . ASP B 1 131 ? 5.27 -20.094 1.952 1 97.44 131 ASP B CA 1
ATOM 2207 C C . ASP B 1 131 ? 3.838 -20.406 1.521 1 97.44 131 ASP B C 1
ATOM 2209 O O . ASP B 1 131 ? 3.084 -21.047 2.262 1 97.44 131 ASP B O 1
ATOM 2213 N N . LEU B 1 132 ? 3.461 -19.938 0.356 1 96.44 132 LEU B N 1
ATOM 2214 C CA . LEU B 1 132 ? 2.115 -20.172 -0.154 1 96.44 132 LEU B CA 1
ATOM 2215 C C . LEU B 1 132 ? 1.885 -21.656 -0.405 1 96.44 132 LEU B C 1
ATOM 2217 O O . LEU B 1 132 ? 0.804 -22.188 -0.119 1 96.44 132 LEU B O 1
ATOM 2221 N N . CYS B 1 133 ? 2.85 -22.281 -0.991 1 95.69 133 CYS B N 1
ATOM 2222 C CA . CYS B 1 133 ? 2.732 -23.719 -1.226 1 95.69 133 CYS B CA 1
ATOM 2223 C C . CYS B 1 133 ? 2.545 -24.484 0.086 1 95.69 133 CYS B C 1
ATOM 2225 O O . CYS B 1 133 ? 1.73 -25.391 0.167 1 95.69 133 CYS B O 1
ATOM 2227 N N . GLU B 1 134 ? 3.328 -24.094 1.11 1 95.31 134 GLU B N 1
ATOM 2228 C CA . GLU B 1 134 ? 3.205 -24.719 2.424 1 95.31 134 GLU B CA 1
ATOM 2229 C C . GLU B 1 134 ? 1.812 -24.5 3.01 1 95.31 134 GLU B C 1
ATOM 2231 O O . GLU B 1 134 ? 1.24 -25.406 3.617 1 95.31 134 GLU B O 1
ATOM 2236 N N . ARG B 1 135 ? 1.318 -23.375 2.795 1 93.31 135 ARG B N 1
ATOM 2237 C CA . ARG B 1 135 ? -0.038 -23.078 3.248 1 93.31 135 ARG B CA 1
ATOM 2238 C C . ARG B 1 135 ? -1.058 -23.953 2.518 1 93.31 135 ARG B C 1
ATOM 2240 O O . ARG B 1 135 ? -2.004 -24.453 3.127 1 93.31 135 ARG B O 1
ATOM 2247 N N . GLY B 1 136 ? -0.913 -24.031 1.196 1 91.81 136 GLY B N 1
ATOM 2248 C CA . GLY B 1 136 ? -1.778 -24.906 0.428 1 91.81 136 GLY B CA 1
ATOM 2249 C C . GLY B 1 136 ? -1.745 -26.344 0.911 1 91.81 136 GLY B C 1
ATOM 2250 O O . GLY B 1 136 ? -2.787 -27 1.011 1 91.81 136 GLY B O 1
ATOM 2251 N N . GLU B 1 137 ? -0.571 -26.828 1.24 1 91.38 137 GLU B N 1
ATOM 2252 C CA . GLU B 1 137 ? -0.426 -28.188 1.747 1 91.38 137 GLU B CA 1
ATOM 2253 C C . GLU B 1 137 ? -1.094 -28.344 3.109 1 91.38 137 GLU B C 1
ATOM 2255 O O . GLU B 1 137 ? -1.755 -29.359 3.371 1 91.38 137 GLU B O 1
ATOM 2260 N N . ALA B 1 138 ? -0.918 -27.328 3.895 1 90.12 138 ALA B N 1
ATOM 2261 C CA . ALA B 1 138 ? -1.492 -27.375 5.234 1 90.12 138 ALA B CA 1
ATOM 2262 C C . ALA B 1 138 ? -3.018 -27.391 5.18 1 90.12 138 ALA B C 1
ATOM 2264 O O . ALA B 1 138 ? -3.668 -27.969 6.051 1 90.12 138 ALA B O 1
ATOM 2265 N N . LEU B 1 139 ? -3.521 -26.812 4.164 1 86.69 139 LEU B N 1
ATOM 2266 C CA . LEU B 1 139 ? -4.973 -26.766 3.996 1 86.69 139 LEU B CA 1
ATOM 2267 C C . LEU B 1 139 ? -5.48 -28.062 3.355 1 86.69 139 LEU B C 1
ATOM 2269 O O . LEU B 1 139 ? -6.691 -28.234 3.197 1 86.69 139 LEU B O 1
ATOM 2273 N N . GLY B 1 140 ? -4.613 -28.969 3.062 1 81.69 140 GLY B N 1
ATOM 2274 C CA . GLY B 1 140 ? -4.969 -30.297 2.547 1 81.69 140 GLY B CA 1
ATOM 2275 C C . GLY B 1 140 ? -5.277 -30.281 1.062 1 81.69 140 GLY B C 1
ATOM 2276 O O . GLY B 1 140 ? -6.004 -31.156 0.57 1 81.69 140 GLY B O 1
ATOM 2277 N N . TYR B 1 141 ? -4.68 -29.406 0.427 1 79.88 141 TYR B N 1
ATOM 2278 C CA . TYR B 1 141 ? -4.98 -29.344 -0.999 1 79.88 141 TYR B CA 1
ATOM 2279 C C . TYR B 1 141 ? -4.188 -30.391 -1.771 1 79.88 141 TYR B C 1
ATOM 2281 O O . TYR B 1 141 ? -3.031 -30.672 -1.449 1 79.88 141 TYR B O 1
ATOM 2289 N N . ARG B 1 142 ? -4.961 -30.922 -2.768 1 76.56 142 ARG B N 1
ATOM 2290 C CA . ARG B 1 142 ? -4.344 -31.969 -3.576 1 76.56 142 ARG B CA 1
ATOM 2291 C C . ARG B 1 142 ? -3.645 -31.375 -4.797 1 76.56 142 ARG B C 1
ATOM 2293 O O . ARG B 1 142 ? -4.164 -30.453 -5.43 1 76.56 142 ARG B O 1
ATOM 2300 N N . ARG B 1 143 ? -2.457 -31.844 -4.965 1 77.5 143 ARG B N 1
ATOM 2301 C CA . ARG B 1 143 ? -1.714 -31.469 -6.16 1 77.5 143 ARG B CA 1
ATOM 2302 C C . ARG B 1 143 ? -2.33 -32.094 -7.41 1 77.5 143 ARG B C 1
ATOM 2304 O O . ARG B 1 143 ? -2.773 -33.25 -7.383 1 77.5 143 ARG B O 1
ATOM 2311 N N . ARG B 1 144 ? -2.648 -31.219 -8.422 1 74.12 144 ARG B N 1
ATOM 2312 C CA . ARG B 1 144 ? -3.131 -31.672 -9.719 1 74.12 144 ARG B CA 1
ATOM 2313 C C . ARG B 1 144 ? -2.07 -31.484 -10.797 1 74.12 144 ARG B C 1
ATOM 2315 O O . ARG B 1 144 ? -2.066 -30.453 -11.492 1 74.12 144 ARG B O 1
ATOM 2322 N N . PRO B 1 145 ? -1.144 -32.5 -10.875 1 69.69 145 PRO B N 1
ATOM 2323 C CA . PRO B 1 145 ? -0.058 -32.344 -11.852 1 69.69 145 PRO B CA 1
ATOM 2324 C C . PRO B 1 145 ? -0.561 -32.281 -13.289 1 69.69 145 PRO B C 1
ATOM 2326 O O . PRO B 1 145 ? -1.697 -32.688 -13.57 1 69.69 145 PRO B O 1
ATOM 2329 N N . PRO B 1 146 ? 0.152 -31.562 -14.188 1 66.12 146 PRO B N 1
ATOM 2330 C CA . PRO B 1 146 ? -0.268 -31.438 -15.586 1 66.12 146 PRO B CA 1
ATOM 2331 C C . PRO B 1 146 ? -0.584 -32.781 -16.219 1 66.12 146 PRO B C 1
ATOM 2333 O O . PRO B 1 146 ? -0.007 -33.812 -15.836 1 66.12 146 PRO B O 1
ATOM 2336 N N . SER B 1 147 ? -1.768 -32.844 -16.969 1 59.97 147 SER B N 1
ATOM 2337 C CA . SER B 1 147 ? -2.164 -34.062 -17.703 1 59.97 147 SER B CA 1
ATOM 2338 C C . SER B 1 147 ? -1.077 -34.5 -18.672 1 59.97 147 SER B C 1
ATOM 2340 O O . SER B 1 147 ? -0.419 -33.656 -19.297 1 59.97 147 SER B O 1
ATOM 2342 N N . ARG B 1 148 ? -0.301 -35.594 -18.312 1 52.78 148 ARG B N 1
ATOM 2343 C CA . ARG B 1 148 ? 0.62 -36.188 -19.281 1 52.78 148 ARG B CA 1
ATOM 2344 C C . ARG B 1 148 ? -0.081 -36.469 -20.609 1 52.78 148 ARG B C 1
ATOM 2346 O O . ARG B 1 148 ? -1.086 -37.188 -20.641 1 52.78 148 ARG B O 1
ATOM 2353 N N . TYR B 1 149 ? -0.201 -35.5 -21.406 1 47.69 149 TYR B N 1
ATOM 2354 C CA . TYR B 1 149 ? -0.698 -35.938 -22.703 1 47.69 149 TYR B CA 1
ATOM 2355 C C . TYR B 1 149 ? 0.085 -37.156 -23.203 1 47.69 149 TYR B C 1
ATOM 2357 O O . TYR B 1 149 ? 1.312 -37.094 -23.312 1 47.69 149 TYR B O 1
ATOM 2365 N N . VAL B 1 150 ? -0.158 -38.344 -22.719 1 41.81 150 VAL B N 1
ATOM 2366 C CA . VAL B 1 150 ? 0.381 -39.531 -23.359 1 41.81 150 VAL B CA 1
ATOM 2367 C C . VAL B 1 150 ? 0.067 -39.531 -24.844 1 41.81 150 VAL B C 1
ATOM 2369 O O . VAL B 1 150 ? -1.102 -39.531 -25.234 1 41.81 150 VAL B O 1
ATOM 2372 N N . TYR B 1 151 ? 0.891 -38.906 -25.609 1 41.78 151 TYR B N 1
ATOM 2373 C CA . TYR B 1 151 ? 0.85 -39.188 -27.047 1 41.78 151 TYR B CA 1
ATOM 2374 C C . TYR B 1 151 ? 0.833 -40.656 -27.328 1 41.78 151 TYR B C 1
ATOM 2376 O O . TYR B 1 151 ? 1.71 -41.406 -26.859 1 41.78 151 TYR B O 1
ATOM 2384 N N . VAL B 1 152 ? -0.293 -41.281 -27.156 1 40.78 152 VAL B N 1
ATOM 2385 C CA . VAL B 1 152 ? -0.407 -42.594 -27.766 1 40.78 152 VAL B CA 1
ATOM 2386 C C . VAL B 1 152 ? 0.045 -42.531 -29.219 1 40.78 152 VAL B C 1
ATOM 2388 O O . VAL B 1 152 ? -0.565 -41.812 -30.047 1 40.78 152 VAL B O 1
ATOM 2391 N N . ILE B 1 153 ? 1.412 -42.594 -29.422 1 32.69 153 ILE B N 1
ATOM 2392 C CA . ILE B 1 153 ? 1.721 -43 -30.781 1 32.69 153 ILE B CA 1
ATOM 2393 C C . ILE B 1 153 ? 1.25 -44.438 -31 1 32.69 153 ILE B C 1
ATOM 2395 O O . ILE B 1 153 ? 1.267 -45.25 -30.078 1 32.69 153 ILE B O 1
#

Organism: NCBI:txid927083

Foldseek 3Di:
DDQDPLLVLQLQLCLLQCQQPVFDFDALVVSCVVVVNPSVSSVVSVVLCVVLQQWDWDDDPSIHIGGSDGQQQAWSLSSCCSGPNQQAPDDPDPPVVPVVDDPVVCVVVNVVSRVVRVVRSCVRRVGTSVNVSVVCVVVVHDHDHPDPPPPPD/DDQDPLLVLQLQLLLLQCQQPVFDFDALVVSCVVVVNPSVSSVVSVVLCVVLQQWDWDDDPSIHIGGSDGQQQAWSLSSCCSGPNQQAPDDPDPPVVPVVPDPVVCVVVNVVSRVVRVVRSCVRRVGTSVNVSVVCVVVVHDHDHPDPPPPPD

Sequence (306 aa):
MKLSNKGRYGVRAIFDIAFHNEGRATQIKEIAERQAIPPRFLEQIFQDLKRAGLVASRRGPRGGYQLAKAPAEIRLGDIVRALEGPIAVSAPKDDASAQEGDATSRQVTEEAFAEVSKRIEACFDDVTIEDLCERGEALGYRRRPPSRYVYVIMKLSNKGRYGVRAIFDIAFHNEGRATQIKEIAERQAIPPRFLEQIFQDLKRAGLVASRRGPRGGYQLAKAPAEIRLGDIVRALEGPIAVSAPKDDASAQEGDATSRQVTEEAFAEVSKRIEACFDDVTIEDLCERGEALGYRRRPPSRYVYVI

Secondary structure (DSSP, 8-state):
----HHHHHHHHHHHHHHHHHTT--B-HHHHHHHHT--HHHHHHHHHHHHHTTSEEEE-STT-EEEESS-GGG-BHHHHHHHHH---S-------GGGGGS-HHHHHHHHHHHHHHHHHHHHHHHT-BHHHHHHHHHHTTPPP----------/----HHHHHHHHHHHHHHHHHTT--B-HHHHHHHHT--HHHHHHHHHHHHHTTSEEEE-STT-EEEESS-GGG-BHHHHHHHHH---S-------GGGGGS-HHHHHHHHHHHHHHHHHHHHHHHT-BHHHHHHHHHHTTPPP----------

Solvent-accessible surface area (backbone atoms only — not comparable to full-atom values): 16383 Å² total; per-residue (Å²): 49,75,55,51,67,64,36,54,50,44,52,43,51,54,44,47,33,42,55,29,42,75,26,39,57,39,41,61,67,58,52,18,60,48,55,58,40,60,57,71,60,50,49,53,49,49,51,40,34,34,75,64,57,53,29,43,77,41,83,68,97,78,19,25,43,20,49,58,55,57,44,74,74,39,29,50,37,57,52,35,37,49,66,70,35,74,60,40,41,47,72,72,72,78,59,76,78,58,72,71,15,46,63,60,58,48,49,46,51,51,49,52,40,48,53,39,19,54,53,40,45,44,51,31,54,72,37,30,44,38,57,47,41,51,49,36,50,71,72,65,56,78,70,66,54,76,81,73,78,70,73,79,124,50,76,54,50,68,63,36,52,51,44,52,43,52,54,42,47,34,40,55,30,43,74,26,39,59,38,42,63,67,58,52,18,59,47,55,57,40,59,56,70,60,49,49,54,49,49,51,42,34,36,74,63,57,52,30,43,76,40,83,67,97,79,18,25,41,21,48,59,55,58,44,75,73,38,28,51,34,57,52,34,37,50,64,71,37,74,60,40,42,47,73,72,74,79,60,75,78,60,72,71,16,45,62,61,57,49,50,46,50,51,49,52,41,46,52,39,18,54,53,41,44,44,53,33,53,72,38,29,44,38,56,49,42,51,50,35,50,73,71,64,56,77,71,66,55,75,81,74,76,69,73,80,124

=== Feature glossary ===
The features interleaved in this record are:

— What the protein is —

Sequence gives the chain of amino acids in standard one-letter code (A=alanine, C=cysteine, …, Y=tyrosine), read N→C. It is the only feature that is directly encoded by the gene; all structural features are derived from the folded form of this sequence.

Database cross-references. InterPro integrates a dozen domain/family signature databases into unified entries with residue-range hits. GO terms attach function/process/location labels with evidence codes. CATH codes position the fold in a four-level structural taxonomy. Organism is the NCBI-taxonomy species name.

— Where its atoms are —

Atomic coordinates in PDBx/mmCIF format — the same representation the Protein Data Bank distributes. Each line of the _atom_site loop places one backbone atom in Cartesian space (units: ångströms, origin: arbitrary).

The six renders are orthographic views along the three Cartesian axes in both directions. Representation (cartoon, sticks, or surface) and color scheme (sequence-rainbow or by-chain) vary across proteins so the training set covers all the common visualization conventions.

— Local backbone conformation —

Eight-state secondary structure (DSSP): H is the canonical α-helix, G the tighter 3₁₀-helix, I the wider π-helix; E/B are β-structure, T and S are turns and bends, and '-' is everything else. DSSP derives these from the pattern of main-chain N–H···O=C hydrogen bonds, not from the sequence.

P-SEA three-state annotation labels each residue as helix, strand, or coil based purely on the geometry of the Cα trace. It serves as a fallback when the full backbone (and thus DSSP) is unavailable.

The φ/ψ torsion pair specifies the backbone conformation at each residue. φ rotates about the N–Cα bond, ψ about the Cα–C bond. Steric clashes forbid most of the (φ, ψ) plane — the allowed regions (α-helix basin, β-sheet basin, left-handed helix) are the Ramachandran-allowed regions.

— Global shape and packing —

The geometric summary reports three shape descriptors. Rg (radius of gyration) measures how spread out the Cα atoms are about their centre of mass; compact globular proteins have small Rg, elongated or unfolded ones large. Cα contacts (<8 Å, |i−j|>4) count long-range residue pairs in spatial proximity — high for tightly packed folds, near zero for rods or random coil. The bounding-box extents give the protein's footprint along x, y, z in Å.

Solvent-accessible surface area (SASA) is the area in Å² traced out by the centre of a 1.4 Å probe sphere (a water molecule) rolled over the protein's van der Waals surface (Shrake–Rupley / Lee–Richards construction). Buried residues have near-zero SASA; fully exposed residues can exceed 200 Å². The total SASA scales roughly with the number of surface residues.

The contact map is a binary N×N matrix image: pixel (i, j) is dark where Cα_i and Cα_j are within 8 Å and |i−j|>4. Because the |i−j|>4 filter removes local helical contacts, off-diagonal stripes parallel to the main diagonal indicate parallel β-sheets; stripes perpendicular to it indicate antiparallel β-sheets. The Ramachandran plot scatters every residue's (φ, ψ) pair against the sterically allowed regions. The PAE heatmap renders the predicted-aligned-error matrix.

— Structural neighborhood —

3Di is Foldseek's structural alphabet. Each residue is assigned one of twenty discrete states based on how its Cα sits relative to its spatial (not sequential) neighbors. Aligning 3Di strings finds structural homologs roughly as well as full 3D superposition, but orders of magnitude faster.

Nearest PDB neighbors are the top structural matches found by Foldseek when searching this structure against the entire Protein Data Bank. Each hit reports a TM-score (0 to 1; >0.5 almost always implies the same fold) and an E-value. These are *structural* homologs — they may share no detectable sequence similarity.

— Confidence and disorder —

For AlphaFold models, the B-factor field carries pLDDT — the model's own estimate of local accuracy on a 0–100 scale. Regions with pLDDT<50 should be treated as essentially unmodeled; they often correspond to intrinsically disordered segments.

Crystallographic B-factors measure how much each atom's electron density is smeared out, in Å². They rise in mobile loops and surface residues and fall in the buried interior. In AlphaFold models this column is repurposed to hold pLDDT instead.

Predicted aligned error is AlphaFold's pairwise confidence. Unlike pLDDT (per-residue), PAE is per-residue-pair and captures whether two parts of the structure are correctly placed relative to each other. Units are ångströms of expected positional error.